Protein AF-A0A929A796-F1 (afdb_monomer_lite)

Foldseek 3Di:
DDDDPPDDPPPPVVVVVVVPPPDDDDDPDPPCDPVNVVVVVVVVVVVCVVPPPVVVLVVLLVVLVVLLVVLAVVQVVVVVVQQVCLQVVVQQLQLAAAAPDPVPPDPPLPDDPGDDPQFQAEAPAADDDADEDDDDPPPPCLNVCVPPPDRSRHDHQNHWHFYAYPPPPPPPQRGQKTKRKYKHLAAFAPVQVVPPPDSRRTHHQKIKMKMFIAGSLLNVGVPQADPSADAFDSDSPDSCGCRNHHTSDMDMDMHGRPPDPLRVLVVQCVVCVVVVHDDDPVSCVVCVVRCVSND

Secondary structure (DSSP, 8-state):
-----SSSSSHHHHHHHHHTS----PPS-----HHHHHHHHHHHHHHHHHHHHHHHHHHHHHHHHHHHHHHHHHHHHHHHHHHHHHHTT---TTTSPPB---TT----SSS--SPPGGGPPPPSSEEEEEEE-SSS-----TT-TTSTTS---PPPTTSEEEEESS----TTT--SEEEEEEE---EE-HHHHHH-SSGGG--EEEEEEEEEEEEGGGGGGGGG--SS--PPP--TTSTTTTTTTS-SEEEEEEEE-TTSTHHHHHHHHHHHHHTTPPPPHHHHHHTHHHHTT--

Sequence (295 aa):
MENPKMKGWQRQSWLRYLLQKSGKKAPADAGITLLECLIAIAVIGITAGLILPPLFLATGTRVQNRRAEQAFQLAQEEINRLQTMTANGVHEARRLPDTVTAEGAYFDMGGGGGTVIADVAPPTGEWGANVQSSGACDNYDAFNPSQAGAPVDIPPANRALRIDVDGNCADNDSNDFYMQVFRDFGTYSDFEVGQAPNANQRRPSVYRAVVRVYSAVAARDWGRLVTPVVPASLQLTRGEGNQGEYPLAIMNTLIVDSGTSTSSCTTLYHTAQEKGETLPNADRDRCRGDVAQIP

Radius of gyration: 30.26 Å; chains: 1; bounding box: 66×70×97 Å

Structure (mmCIF, N/CA/C/O backbone):
data_AF-A0A929A796-F1
#
_entry.id   AF-A0A929A796-F1
#
loop_
_atom_site.group_PDB
_atom_site.id
_atom_site.type_symbol
_atom_site.label_atom_id
_atom_site.label_alt_id
_atom_site.label_comp_id
_atom_site.label_asym_id
_atom_site.label_entity_id
_atom_site.label_seq_id
_atom_site.pdbx_PDB_ins_code
_atom_site.Cartn_x
_atom_site.Cartn_y
_atom_site.Cartn_z
_atom_site.occupancy
_atom_site.B_iso_or_equiv
_atom_site.auth_seq_id
_atom_site.auth_comp_id
_atom_site.auth_asym_id
_atom_site.auth_atom_id
_atom_site.pdbx_PDB_model_num
ATOM 1 N N . MET A 1 1 ? -3.859 50.690 12.797 1.00 48.09 1 MET A N 1
ATOM 2 C CA . MET A 1 1 ? -4.637 51.162 13.959 1.00 48.09 1 MET A CA 1
ATOM 3 C C . MET A 1 1 ? -5.970 50.438 13.954 1.00 48.09 1 MET A C 1
ATOM 5 O O . MET A 1 1 ? -6.795 50.782 13.132 1.00 48.09 1 MET A O 1
ATOM 9 N N . GLU A 1 2 ? -6.143 49.422 14.800 1.00 42.78 2 GLU A N 1
ATOM 10 C CA . GLU A 1 2 ? -7.412 49.068 15.466 1.00 42.78 2 GLU A CA 1
ATOM 11 C C . GLU A 1 2 ? -7.133 47.909 16.436 1.00 42.78 2 GLU A C 1
ATOM 13 O O . GLU A 1 2 ? -6.382 46.988 16.122 1.00 42.78 2 GLU A O 1
ATOM 18 N N . ASN A 1 3 ? -7.633 48.024 17.666 1.00 51.41 3 ASN A N 1
ATOM 19 C CA . ASN A 1 3 ? -7.176 47.267 18.834 1.00 51.41 3 ASN A CA 1
ATOM 20 C C . ASN A 1 3 ? -8.310 46.346 19.349 1.00 51.41 3 ASN A C 1
ATOM 22 O O . ASN A 1 3 ? -9.329 46.864 19.809 1.00 51.41 3 ASN A O 1
ATOM 26 N N . PRO A 1 4 ? -8.180 45.002 19.313 1.00 56.91 4 PRO A N 1
ATOM 27 C CA . PRO A 1 4 ? -9.310 44.080 19.501 1.00 56.91 4 PRO A CA 1
ATOM 28 C C . PRO A 1 4 ? -9.564 43.628 20.958 1.00 56.91 4 PRO A C 1
ATOM 30 O O . PRO A 1 4 ? -10.019 42.510 21.193 1.00 56.91 4 PRO A O 1
ATOM 33 N N . LYS A 1 5 ? -9.298 44.463 21.974 1.00 52.66 5 LYS A N 1
ATOM 34 C CA . LYS A 1 5 ? -9.311 44.028 23.394 1.00 52.66 5 LYS A CA 1
ATOM 35 C C . LYS A 1 5 ? -10.580 44.300 24.224 1.00 52.66 5 LYS A C 1
ATOM 37 O O . LYS A 1 5 ? -10.556 44.052 25.425 1.00 52.66 5 LYS A O 1
ATOM 42 N N . MET A 1 6 ? -11.710 44.735 23.657 1.00 53.97 6 MET A N 1
ATOM 43 C CA . MET A 1 6 ? -12.869 45.169 24.474 1.00 53.97 6 MET A CA 1
ATOM 44 C C . MET A 1 6 ? -14.231 44.522 24.151 1.00 53.97 6 MET A C 1
ATOM 46 O O . MET A 1 6 ? -15.228 45.222 24.015 1.00 53.97 6 MET A O 1
ATOM 50 N N . LYS A 1 7 ? -14.335 43.184 24.081 1.00 57.09 7 LYS A N 1
ATOM 51 C CA . LYS A 1 7 ? -15.662 42.506 24.046 1.00 57.09 7 LYS A CA 1
ATOM 52 C C . LYS A 1 7 ? -15.859 41.320 25.007 1.00 57.09 7 LYS A C 1
ATOM 54 O O . LYS A 1 7 ? -16.945 40.750 25.045 1.00 57.09 7 LYS A O 1
ATOM 59 N N . GLY A 1 8 ? -14.868 40.971 25.833 1.00 56.38 8 GLY A N 1
ATOM 60 C CA . GLY A 1 8 ? -14.938 39.790 26.714 1.00 56.38 8 GLY A CA 1
ATOM 61 C C . GLY A 1 8 ? -15.576 39.999 28.096 1.00 56.38 8 GLY A C 1
ATOM 62 O O . GLY A 1 8 ? -15.988 39.029 28.726 1.00 56.38 8 GLY A O 1
ATOM 63 N N . TRP A 1 9 ? -15.684 41.239 28.585 1.00 55.31 9 TRP A N 1
ATOM 64 C CA . TRP A 1 9 ? -15.952 41.489 30.012 1.00 55.31 9 TRP A CA 1
ATOM 65 C C . TRP A 1 9 ? -17.432 41.553 30.424 1.00 55.31 9 TRP A C 1
ATOM 67 O O . TRP A 1 9 ? -17.733 41.409 31.604 1.00 55.31 9 TRP A O 1
ATOM 77 N N . GLN A 1 10 ? -18.381 41.698 29.491 1.00 58.69 10 GLN A N 1
ATOM 78 C CA . GLN A 1 10 ? -19.808 41.820 29.847 1.00 58.69 10 GLN A CA 1
ATOM 79 C C . GLN A 1 10 ? -20.612 40.511 29.828 1.00 58.69 10 GLN A C 1
ATOM 81 O O . GLN A 1 10 ? -21.736 40.486 30.322 1.00 58.69 10 GLN A O 1
ATOM 86 N N . ARG A 1 11 ? -20.064 39.398 29.320 1.00 57.00 11 ARG A N 1
ATOM 87 C CA . ARG A 1 11 ? -20.796 38.113 29.289 1.00 57.00 11 ARG A CA 1
ATOM 88 C C . ARG A 1 11 ? -20.666 37.280 30.569 1.00 57.00 11 ARG A C 1
ATOM 90 O O . ARG A 1 11 ? -21.524 36.443 30.824 1.00 57.00 11 ARG A O 1
ATOM 97 N N . GLN A 1 12 ? -19.643 37.510 31.394 1.00 62.12 12 GLN A N 1
ATOM 98 C CA . GLN A 1 12 ? -19.409 36.687 32.591 1.00 62.12 12 GLN A CA 1
ATOM 99 C C . GLN A 1 12 ? -20.189 37.148 33.833 1.00 62.12 12 GLN A C 1
ATOM 101 O O . GLN A 1 12 ? -20.461 36.339 34.719 1.00 62.12 12 GLN A O 1
ATOM 106 N N . SER A 1 13 ? -20.600 38.416 33.908 1.00 61.53 13 SER A N 1
ATOM 107 C CA . SER A 1 13 ? -21.330 38.949 35.067 1.00 61.53 13 SER A CA 1
ATOM 108 C C . SER A 1 13 ? -22.803 38.522 35.097 1.00 61.53 13 SER A C 1
ATOM 110 O O . SER A 1 13 ? -23.336 38.247 36.171 1.00 61.53 13 SER A O 1
ATOM 112 N N . TRP A 1 14 ? -23.447 38.372 33.935 1.00 64.31 14 TRP A N 1
ATOM 113 C CA . TRP A 1 14 ? -24.857 37.964 33.844 1.00 64.31 14 TRP A CA 1
ATOM 114 C C . TRP A 1 14 ? -25.100 36.500 34.256 1.00 64.31 14 TRP A C 1
ATOM 116 O O . TRP A 1 14 ? -26.110 36.191 34.886 1.00 64.31 14 TRP A O 1
ATOM 126 N N . LEU A 1 15 ? -24.143 35.603 33.988 1.00 63.56 15 LEU A N 1
ATOM 127 C CA . LEU A 1 15 ? -24.216 34.187 34.384 1.00 63.56 15 LEU A CA 1
ATOM 128 C C . LEU A 1 15 ? -24.168 33.991 35.908 1.00 63.56 15 LEU A C 1
ATOM 130 O O . LEU A 1 15 ? -24.830 33.100 36.435 1.00 63.56 15 LEU A O 1
ATOM 134 N N . ARG A 1 16 ? -23.446 34.853 36.634 1.00 67.25 16 ARG A N 1
ATOM 135 C CA . ARG A 1 16 ? -23.392 34.794 38.105 1.00 67.25 16 ARG A CA 1
ATOM 136 C C . ARG A 1 16 ? -24.689 35.269 38.760 1.00 67.25 16 ARG A C 1
ATOM 138 O O . ARG A 1 16 ? -25.053 34.754 39.810 1.00 67.25 16 ARG A O 1
ATOM 145 N N . TYR A 1 17 ? -25.411 36.192 38.124 1.00 63.69 17 TYR A N 1
ATOM 146 C CA . TYR A 1 17 ? -26.662 36.720 38.670 1.00 63.69 17 TYR A CA 1
ATOM 147 C C . TYR A 1 17 ? -27.821 35.714 38.576 1.00 63.69 17 TYR A C 1
ATOM 149 O O . TYR A 1 17 ? -28.659 35.644 39.474 1.00 63.69 17 TYR A O 1
ATOM 157 N N . LEU A 1 18 ? -27.847 34.874 37.535 1.00 63.00 18 LEU A N 1
ATOM 158 C CA . LEU A 1 18 ? -28.878 33.839 37.388 1.00 63.00 18 LEU A CA 1
ATOM 159 C C . LEU A 1 18 ? -28.673 32.640 38.329 1.00 63.00 18 LEU A C 1
ATOM 161 O O . LEU A 1 18 ? -29.654 32.035 38.753 1.00 63.00 18 LEU A O 1
ATOM 165 N N . LEU A 1 19 ? -27.434 32.344 38.733 1.00 60.56 19 LEU A N 1
ATOM 166 C CA . LEU A 1 19 ? -27.137 31.255 39.674 1.00 60.56 19 LEU A CA 1
ATOM 167 C C . LEU A 1 19 ? -27.493 31.580 41.133 1.00 60.56 19 LEU A C 1
ATOM 169 O O . LEU A 1 19 ? -27.584 30.677 41.958 1.00 60.56 19 LEU A O 1
ATOM 173 N N . GLN A 1 20 ? -27.727 32.849 41.474 1.00 66.38 20 GLN A N 1
ATOM 174 C CA . GLN A 1 20 ? -27.909 33.256 42.870 1.00 66.38 20 GLN A CA 1
ATOM 175 C C . GLN A 1 20 ? -29.377 33.269 43.337 1.00 66.38 20 GLN A C 1
ATOM 177 O O . GLN A 1 20 ? -29.641 33.448 44.524 1.00 66.38 20 GLN A O 1
ATOM 182 N N . LYS A 1 21 ? -30.352 33.061 42.437 1.00 56.28 21 LYS A N 1
ATOM 183 C CA . LYS A 1 21 ? -31.781 33.283 42.738 1.00 56.28 21 LYS A CA 1
ATOM 184 C C . LYS A 1 21 ? -32.605 32.029 43.075 1.00 56.28 21 LYS A C 1
ATOM 186 O O . LYS A 1 21 ? -33.811 32.150 43.271 1.00 56.28 21 LYS A O 1
ATOM 191 N N . SER A 1 22 ? -32.003 30.845 43.208 1.00 57.72 22 SER A N 1
ATOM 192 C CA . SER A 1 22 ? -32.743 29.601 43.513 1.00 57.72 22 SER A CA 1
ATOM 193 C C . SER A 1 22 ? -32.596 29.083 44.954 1.00 57.72 22 SER A C 1
ATOM 195 O O . SER A 1 22 ? -32.886 27.921 45.220 1.00 57.72 22 SER A O 1
ATOM 197 N N . GLY A 1 23 ? -32.180 29.918 45.911 1.00 60.44 23 GLY A N 1
ATOM 198 C CA . GLY A 1 23 ? -32.031 29.526 47.319 1.00 60.44 23 GLY A CA 1
ATOM 199 C C . GLY A 1 23 ? -33.314 29.647 48.149 1.00 60.44 23 GLY A C 1
ATOM 200 O O . GLY A 1 23 ? -33.355 30.448 49.081 1.00 60.44 23 GLY A O 1
ATOM 201 N N . LYS A 1 24 ? -34.366 28.871 47.851 1.00 62.47 24 LYS A N 1
ATOM 202 C CA . LYS A 1 24 ? -35.455 28.650 48.824 1.00 62.47 24 LYS A CA 1
ATOM 203 C C . LYS A 1 24 ? -35.000 27.567 49.807 1.00 62.47 24 LYS A C 1
ATOM 205 O O . LYS A 1 24 ? -34.774 26.433 49.402 1.00 62.47 24 LYS A O 1
ATOM 210 N N . LYS A 1 25 ? -34.844 27.925 51.087 1.00 55.34 25 LYS A N 1
ATOM 211 C CA . LYS A 1 25 ? -34.542 26.981 52.175 1.00 55.34 25 LYS A CA 1
ATOM 212 C C . LYS A 1 25 ? -35.728 26.025 52.347 1.00 55.34 25 LYS A C 1
ATOM 214 O O . LYS A 1 25 ? -36.775 26.443 52.835 1.00 55.34 25 LYS A O 1
ATOM 219 N N . ALA A 1 26 ? -35.577 24.784 51.894 1.00 60.78 26 ALA A N 1
ATOM 220 C CA . ALA A 1 26 ? -36.522 23.712 52.185 1.00 60.78 26 ALA A CA 1
ATOM 221 C C . ALA A 1 26 ? -36.426 23.319 53.675 1.00 60.78 26 ALA A C 1
ATOM 223 O O . ALA A 1 26 ? -35.342 23.445 54.255 1.00 60.78 26 ALA A O 1
ATOM 224 N N . PRO A 1 27 ? -37.535 22.893 54.305 1.00 58.03 27 PRO A N 1
ATOM 225 C CA . PRO A 1 27 ? -37.530 22.428 55.687 1.00 58.03 27 PRO A CA 1
ATOM 226 C C . PRO A 1 27 ? -36.603 21.217 55.852 1.00 58.03 27 PRO A C 1
ATOM 228 O O . PRO A 1 27 ? -36.560 20.330 55.000 1.00 58.03 27 PRO A O 1
ATOM 231 N N . ALA A 1 28 ? -35.846 21.233 56.949 1.00 64.19 28 ALA A N 1
ATOM 232 C CA . ALA A 1 28 ? -35.039 20.116 57.411 1.00 64.19 28 ALA A CA 1
ATOM 233 C C . ALA A 1 28 ? -35.946 18.921 57.757 1.00 64.19 28 ALA A C 1
ATOM 235 O O . ALA A 1 28 ? -37.078 19.118 58.191 1.00 64.19 28 ALA A O 1
ATOM 236 N N . ASP A 1 29 ? -35.419 17.712 57.573 1.00 58.34 29 ASP A N 1
ATOM 237 C CA . ASP A 1 29 ? -35.983 16.430 58.027 1.00 58.34 29 ASP A CA 1
ATOM 238 C C . ASP A 1 29 ? -36.942 15.689 57.076 1.00 58.34 29 ASP A C 1
ATOM 240 O O . ASP A 1 29 ? -37.895 15.040 57.500 1.00 58.34 29 ASP A O 1
ATOM 244 N N . ALA A 1 30 ? -36.620 15.662 55.781 1.00 60.41 30 ALA A N 1
ATOM 245 C CA . ALA A 1 30 ? -36.957 14.511 54.939 1.00 60.41 30 ALA A CA 1
ATOM 246 C C . ALA A 1 30 ? -35.701 13.639 54.801 1.00 60.41 30 ALA A C 1
ATOM 248 O O . ALA A 1 30 ? -34.817 13.928 53.996 1.00 60.41 30 ALA A O 1
ATOM 249 N N . GLY A 1 31 ? -35.580 12.607 55.641 1.00 62.75 31 GLY A N 1
ATOM 250 C CA . GLY A 1 31 ? -34.516 11.615 55.506 1.00 62.75 31 GLY A CA 1
ATOM 251 C C . GLY A 1 31 ? -34.576 10.993 54.114 1.00 62.75 31 GLY A C 1
ATOM 252 O O . GLY A 1 31 ? -35.613 10.452 53.737 1.00 62.75 31 GLY A O 1
ATOM 253 N N . ILE A 1 32 ? -33.481 11.104 53.355 1.00 68.50 32 ILE A N 1
ATOM 254 C CA . ILE A 1 32 ? -33.308 10.462 52.046 1.00 68.50 32 ILE A CA 1
ATOM 255 C C . ILE A 1 32 ? -33.651 8.987 52.234 1.00 68.50 32 ILE A C 1
ATOM 257 O O . ILE A 1 32 ? -32.950 8.253 52.935 1.00 68.50 32 ILE A O 1
ATOM 261 N N . THR A 1 33 ? -34.789 8.568 51.693 1.00 83.88 33 THR A N 1
ATOM 262 C CA . THR A 1 33 ? -35.271 7.206 51.909 1.00 83.88 33 THR A CA 1
ATOM 263 C C . THR A 1 33 ? -34.327 6.241 51.187 1.00 83.88 33 THR A C 1
ATOM 265 O O . THR A 1 33 ? -33.867 6.530 50.085 1.00 83.88 33 THR A O 1
ATOM 268 N N . LEU A 1 34 ? -34.019 5.082 51.782 1.00 89.69 34 LEU A N 1
ATOM 269 C CA . LEU A 1 34 ? -33.185 4.037 51.153 1.00 89.69 34 LEU A CA 1
ATOM 270 C C . LEU A 1 34 ? -33.629 3.708 49.713 1.00 89.69 34 LEU A C 1
ATOM 272 O O . LEU A 1 34 ? -32.801 3.392 48.860 1.00 89.69 34 LEU A O 1
ATOM 276 N N . LEU A 1 35 ? -34.932 3.835 49.442 1.00 89.19 35 LEU A N 1
ATOM 277 C CA . LEU A 1 35 ? -35.536 3.668 48.124 1.00 89.19 35 LEU A CA 1
ATOM 278 C C . LEU A 1 35 ? -35.034 4.703 47.100 1.00 89.19 35 LEU A C 1
ATOM 280 O O . LEU A 1 35 ? -34.753 4.342 45.963 1.00 89.19 35 LEU A O 1
ATOM 284 N N . GLU A 1 36 ? -34.890 5.970 47.489 1.00 87.88 36 GLU A N 1
ATOM 285 C CA . GLU A 1 36 ? -34.407 7.045 46.612 1.00 87.88 36 GLU A CA 1
ATOM 286 C C . GLU A 1 36 ? -32.953 6.809 46.187 1.00 87.88 36 GLU A C 1
ATOM 288 O O . GLU A 1 36 ? -32.621 6.944 45.010 1.00 87.88 36 GLU A O 1
ATOM 293 N N . CYS A 1 37 ? -32.103 6.357 47.115 1.00 90.25 37 CYS A N 1
ATOM 294 C CA . CYS A 1 37 ? -30.726 5.969 46.805 1.00 90.25 37 CYS A CA 1
ATOM 295 C C . CYS A 1 37 ? -30.676 4.769 45.839 1.00 90.25 37 CYS A C 1
ATOM 297 O O . CYS A 1 37 ? -29.909 4.775 44.875 1.00 90.25 37 CYS A O 1
ATOM 299 N N . LEU A 1 38 ? -31.542 3.767 46.039 1.00 93.50 38 LEU A N 1
ATOM 300 C CA . LEU A 1 38 ? -31.638 2.605 45.150 1.00 93.50 38 LEU A CA 1
ATOM 301 C C . LEU A 1 38 ? -32.086 2.999 43.735 1.00 93.50 38 LEU A C 1
ATOM 303 O O . LEU A 1 38 ? -31.491 2.553 42.753 1.00 93.50 38 LEU A O 1
ATOM 307 N N . ILE A 1 39 ? -33.087 3.874 43.624 1.00 95.44 39 ILE A N 1
ATOM 308 C CA . ILE A 1 39 ? -33.547 4.403 42.335 1.00 95.44 39 ILE A CA 1
ATOM 309 C C . ILE A 1 39 ? -32.440 5.232 41.674 1.00 95.44 39 ILE A C 1
ATOM 311 O O . ILE A 1 39 ? -32.214 5.080 40.476 1.00 95.44 39 ILE A O 1
ATOM 315 N N . ALA A 1 40 ? -31.706 6.054 42.427 1.00 94.38 40 ALA A N 1
ATOM 316 C CA . ALA A 1 40 ? -30.610 6.852 41.885 1.00 94.38 40 ALA A CA 1
ATOM 317 C C . ALA A 1 40 ? -29.511 5.974 41.264 1.00 94.38 40 ALA A C 1
ATOM 319 O O . ALA A 1 40 ? -29.099 6.223 40.131 1.00 94.38 40 ALA A O 1
ATOM 320 N N . ILE A 1 41 ? -29.083 4.911 41.954 1.00 95.25 41 ILE A N 1
ATOM 321 C CA . ILE A 1 41 ? -28.082 3.972 41.422 1.00 95.25 41 ILE A CA 1
ATOM 322 C C . ILE A 1 41 ? -28.625 3.247 40.182 1.00 95.25 41 ILE A C 1
ATOM 324 O O . ILE A 1 41 ? -27.904 3.121 39.192 1.00 95.25 41 ILE A O 1
ATOM 328 N N . ALA A 1 42 ? -29.895 2.824 40.193 1.00 97.25 42 ALA A N 1
ATOM 329 C CA . ALA A 1 42 ? -30.523 2.181 39.038 1.00 97.25 42 ALA A CA 1
ATOM 330 C C . ALA A 1 42 ? -30.579 3.117 37.817 1.00 97.25 42 ALA A C 1
ATOM 332 O O . ALA A 1 42 ? -30.207 2.716 36.714 1.00 97.25 42 ALA A O 1
ATOM 333 N N . VAL A 1 43 ? -30.972 4.380 38.010 1.00 97.44 43 VAL A N 1
ATOM 334 C CA . VAL A 1 43 ? -31.011 5.390 36.943 1.00 97.44 43 VAL A CA 1
ATOM 335 C C . VAL A 1 43 ? -29.608 5.668 36.413 1.00 97.44 43 VAL A C 1
ATOM 337 O O . VAL A 1 43 ? -29.420 5.670 35.199 1.00 97.44 43 VAL A O 1
ATOM 340 N N . ILE A 1 44 ? -28.605 5.844 37.278 1.00 95.94 44 ILE A N 1
ATOM 341 C CA . ILE A 1 44 ? -27.215 6.062 36.845 1.00 95.94 44 ILE A CA 1
ATOM 342 C C . ILE A 1 44 ? -26.702 4.853 36.058 1.00 95.94 44 ILE A C 1
ATOM 344 O O . ILE A 1 44 ? -26.110 5.038 34.997 1.00 95.94 44 ILE A O 1
ATOM 348 N N . GLY A 1 45 ? -26.973 3.631 36.523 1.00 97.88 45 GLY A N 1
ATOM 349 C CA . GLY A 1 45 ? -26.580 2.399 35.838 1.00 97.88 45 GLY A CA 1
ATOM 350 C C . GLY A 1 45 ? -27.191 2.283 34.442 1.00 97.88 45 GLY A C 1
ATOM 351 O O . GLY A 1 45 ? -26.472 2.030 33.477 1.00 97.88 45 GLY A O 1
ATOM 352 N N . ILE A 1 46 ? -28.494 2.547 34.309 1.00 97.19 46 ILE A N 1
ATOM 353 C CA . ILE A 1 46 ? -29.186 2.547 33.011 1.00 97.19 46 ILE A CA 1
ATOM 354 C C . ILE A 1 46 ? -28.633 3.655 32.108 1.00 97.19 46 ILE A C 1
ATOM 356 O O . ILE A 1 46 ? -28.329 3.413 30.943 1.00 97.19 46 ILE A O 1
ATOM 360 N N . THR A 1 47 ? -28.449 4.864 32.642 1.00 97.06 47 THR A N 1
ATOM 361 C CA . THR A 1 47 ? -27.968 6.013 31.861 1.00 97.06 47 THR A CA 1
ATOM 362 C C . THR A 1 47 ? -26.539 5.781 31.364 1.00 97.06 47 THR A C 1
ATOM 364 O O . THR A 1 47 ? -26.251 5.999 30.188 1.00 97.06 47 THR A O 1
ATOM 367 N N . ALA A 1 48 ? -25.651 5.268 32.220 1.00 95.88 48 ALA A N 1
ATOM 368 C CA . ALA A 1 48 ? -24.291 4.894 31.839 1.00 95.88 48 ALA A CA 1
ATOM 369 C C . ALA A 1 48 ? -24.289 3.753 30.808 1.00 95.88 48 ALA A C 1
ATOM 371 O O . ALA A 1 48 ? -23.576 3.835 29.806 1.00 95.88 48 ALA A O 1
ATOM 372 N N . GLY A 1 49 ? -25.135 2.736 31.005 1.00 95.88 49 GLY A N 1
ATOM 373 C CA . GLY A 1 49 ? -25.294 1.617 30.076 1.00 95.88 49 GLY A CA 1
ATOM 374 C C . GLY A 1 49 ? -25.774 2.036 28.683 1.00 95.88 49 GLY A C 1
ATOM 375 O O . GLY A 1 49 ? -25.384 1.414 27.699 1.00 95.88 49 GLY A O 1
ATOM 376 N N . LEU A 1 50 ? -26.560 3.113 28.580 1.00 97.19 50 LEU A N 1
ATOM 377 C CA . LEU A 1 50 ? -27.051 3.639 27.301 1.00 97.19 50 LEU A CA 1
ATOM 378 C C . LEU A 1 50 ? -26.071 4.605 26.613 1.00 97.19 50 LEU A C 1
ATOM 380 O O . LEU A 1 50 ? -26.046 4.667 25.385 1.00 97.19 50 LEU A O 1
ATOM 384 N N . ILE A 1 51 ? -25.254 5.349 27.367 1.00 95.25 51 ILE A N 1
ATOM 385 C CA . ILE A 1 51 ? -24.333 6.357 26.804 1.00 95.25 51 ILE A CA 1
ATOM 386 C C . ILE A 1 51 ? -22.996 5.748 26.359 1.00 95.25 51 ILE A C 1
ATOM 388 O O . ILE A 1 51 ? -22.411 6.204 25.374 1.00 95.25 51 ILE A O 1
ATOM 392 N N . LEU A 1 52 ? -22.491 4.733 27.066 1.00 93.88 52 LEU A N 1
ATOM 393 C CA . LEU A 1 52 ? -21.161 4.183 26.790 1.00 93.88 52 LEU A CA 1
ATOM 394 C C . LEU A 1 52 ? -21.036 3.510 25.409 1.00 93.88 52 LEU A C 1
ATOM 396 O O . LEU A 1 52 ? -20.062 3.817 24.716 1.00 93.88 52 LEU A O 1
ATOM 400 N N . PRO A 1 53 ?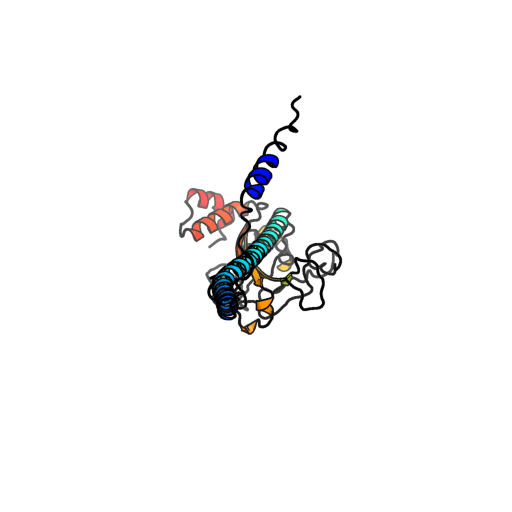 -21.969 2.647 24.950 1.00 91.25 53 PRO A N 1
ATOM 401 C CA . PRO A 1 53 ? -21.769 1.916 23.698 1.00 91.25 53 PRO A CA 1
ATOM 402 C C . PRO A 1 53 ? -21.589 2.824 22.465 1.00 91.25 53 PRO A C 1
ATOM 404 O O . PRO A 1 53 ? -20.628 2.611 21.723 1.00 91.25 53 PRO A O 1
ATOM 407 N N . PRO A 1 54 ? -22.401 3.884 22.251 1.00 90.94 54 PRO A N 1
ATOM 408 C CA . PRO A 1 54 ? -22.179 4.810 21.139 1.00 90.94 54 PRO A CA 1
ATOM 409 C C . PRO A 1 54 ? -20.828 5.539 21.196 1.00 90.94 54 PRO A C 1
ATOM 411 O O . PRO A 1 54 ? -20.217 5.768 20.153 1.00 90.94 54 PRO A O 1
ATOM 414 N N . LEU A 1 55 ? -20.336 5.884 22.395 1.00 90.31 55 LEU A N 1
ATOM 415 C CA . LEU A 1 55 ? -19.040 6.555 22.553 1.00 90.31 55 LEU A CA 1
ATOM 416 C C . LEU A 1 55 ? -17.875 5.643 22.158 1.00 90.31 55 LEU A C 1
ATOM 418 O O . LEU A 1 55 ? -16.987 6.084 21.431 1.00 90.31 55 LEU A O 1
ATOM 422 N N . PHE A 1 56 ? -17.895 4.377 22.586 1.00 89.12 56 PHE A N 1
ATOM 423 C CA . PHE A 1 56 ? -16.871 3.398 22.206 1.00 89.12 56 PHE A CA 1
ATOM 424 C C . PHE A 1 56 ? -16.867 3.115 20.700 1.00 89.12 56 PHE A C 1
ATOM 426 O O . PHE A 1 56 ? -15.805 3.042 20.083 1.00 89.12 56 PHE A O 1
ATOM 433 N N . LEU A 1 57 ? -18.046 3.018 20.081 1.00 88.06 57 LEU A N 1
ATOM 434 C CA . LEU A 1 57 ? -18.148 2.856 18.629 1.00 88.06 57 LEU A CA 1
ATOM 435 C C . LEU A 1 57 ? -17.600 4.084 17.878 1.00 88.06 57 LEU A C 1
ATOM 437 O O . LEU A 1 57 ? -16.894 3.943 16.877 1.00 88.06 57 LEU A O 1
ATOM 441 N N . ALA A 1 58 ? -17.867 5.295 18.371 1.00 88.06 58 ALA A N 1
ATOM 442 C CA . ALA A 1 58 ? -17.375 6.526 17.755 1.00 88.06 58 ALA A CA 1
ATOM 443 C C . ALA A 1 58 ? -15.848 6.692 17.869 1.00 88.06 58 ALA A C 1
ATOM 445 O O . ALA A 1 58 ? -15.205 7.179 16.938 1.00 88.06 58 ALA A O 1
ATOM 446 N N . THR A 1 59 ? -15.238 6.293 18.989 1.00 89.50 59 THR A N 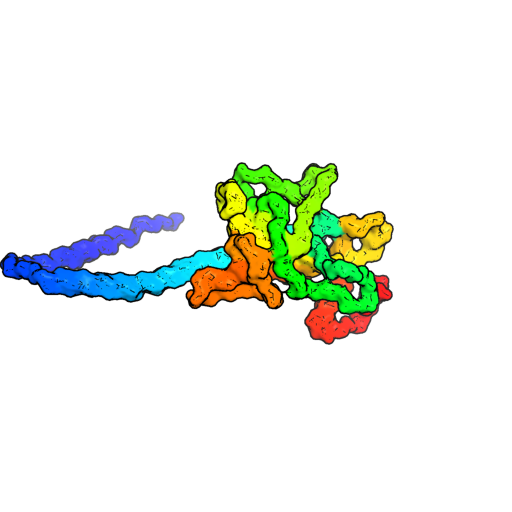1
ATOM 447 C CA . THR A 1 59 ? -13.776 6.359 19.136 1.00 89.50 59 THR A CA 1
ATOM 448 C C . THR A 1 59 ? -13.073 5.296 18.295 1.00 89.50 59 THR A C 1
ATOM 450 O O . THR A 1 59 ? -12.066 5.612 17.659 1.00 89.50 59 THR A O 1
ATOM 453 N N . GLY A 1 60 ? -13.629 4.081 18.216 1.00 86.50 60 GLY A N 1
ATOM 454 C CA . GLY A 1 60 ? -13.082 2.985 17.411 1.00 86.50 60 GLY A CA 1
ATOM 455 C C . GLY A 1 60 ? -12.967 3.340 15.927 1.00 86.50 60 GLY A C 1
ATOM 456 O O . GLY A 1 60 ? -11.891 3.230 15.337 1.00 86.50 60 GLY A O 1
ATOM 457 N N . THR A 1 61 ? -14.045 3.867 15.340 1.00 87.19 61 THR A N 1
ATOM 458 C CA . THR A 1 61 ? -14.066 4.271 13.920 1.00 87.19 61 THR A CA 1
ATOM 459 C C . THR A 1 61 ? -13.061 5.368 13.603 1.00 87.19 61 THR A C 1
ATOM 461 O O . THR A 1 61 ? -12.408 5.337 12.562 1.00 87.19 61 THR A O 1
ATOM 464 N N . ARG A 1 62 ? -12.866 6.324 14.518 1.00 89.88 62 ARG A N 1
ATOM 465 C CA . ARG A 1 62 ? -11.896 7.405 14.327 1.00 89.88 62 ARG A CA 1
ATOM 466 C C . ARG A 1 62 ? -10.459 6.891 14.265 1.00 89.88 62 ARG A C 1
ATOM 468 O O . ARG A 1 62 ? -9.675 7.411 13.475 1.00 89.88 62 ARG A O 1
ATOM 475 N N . VAL A 1 63 ? -10.104 5.909 15.094 1.00 90.12 63 VAL A N 1
ATOM 476 C CA . VAL A 1 63 ? -8.756 5.318 15.092 1.00 90.12 63 VAL A CA 1
ATOM 477 C C . VAL A 1 63 ? -8.526 4.522 13.811 1.00 90.12 63 VAL A C 1
ATOM 479 O O . VAL A 1 63 ? -7.495 4.700 13.166 1.00 90.12 63 VAL A O 1
ATOM 482 N N . GLN A 1 64 ? -9.504 3.713 13.398 1.00 89.94 64 GLN A N 1
ATOM 483 C CA . GLN A 1 64 ? -9.418 2.948 12.152 1.00 89.94 64 GLN A CA 1
ATOM 484 C C . GLN A 1 64 ? -9.284 3.859 10.926 1.00 89.94 64 GLN A C 1
ATOM 486 O O . GLN A 1 64 ? -8.392 3.651 10.108 1.00 89.94 64 GLN A O 1
ATOM 491 N N . ASN A 1 65 ? -10.090 4.923 10.845 1.00 90.94 65 ASN A N 1
ATOM 492 C CA . ASN A 1 65 ? -10.004 5.894 9.752 1.00 90.94 65 ASN A CA 1
ATOM 493 C C . ASN A 1 65 ? -8.646 6.603 9.711 1.00 90.94 65 ASN A C 1
ATOM 495 O O . ASN A 1 65 ? -8.102 6.812 8.634 1.00 90.94 65 ASN A O 1
ATOM 499 N N . ARG A 1 66 ? -8.067 6.943 10.871 1.00 93.44 66 ARG A N 1
ATOM 500 C CA . ARG A 1 66 ? -6.722 7.539 10.929 1.00 93.44 66 ARG A CA 1
ATOM 501 C C . ARG A 1 66 ? -5.645 6.597 10.401 1.00 93.44 66 ARG A C 1
ATOM 503 O O . ARG A 1 66 ? -4.778 7.049 9.668 1.00 93.44 66 ARG A O 1
ATOM 510 N N . ARG A 1 67 ? -5.711 5.309 10.748 1.00 92.81 67 ARG A N 1
ATOM 511 C CA . ARG A 1 67 ? -4.748 4.308 10.262 1.00 92.81 67 ARG A CA 1
ATOM 512 C C . ARG A 1 67 ? -4.865 4.081 8.760 1.00 92.81 67 ARG A C 1
ATOM 514 O O . ARG A 1 67 ? -3.850 3.971 8.087 1.00 92.81 67 ARG A O 1
ATOM 521 N N . ALA A 1 68 ? -6.085 4.040 8.230 1.00 93.69 68 ALA A N 1
ATOM 522 C CA . ALA A 1 68 ? -6.299 3.924 6.791 1.00 93.69 68 ALA A CA 1
ATOM 523 C C . ALA A 1 68 ? -5.779 5.155 6.029 1.00 93.69 68 ALA A C 1
ATOM 525 O O . ALA A 1 68 ? -5.125 5.008 5.002 1.00 93.69 68 ALA A O 1
ATOM 526 N N . GLU A 1 69 ? -6.001 6.354 6.571 1.00 95.62 69 GLU A N 1
ATOM 527 C CA . GLU A 1 69 ? -5.464 7.602 6.019 1.00 95.62 69 GLU A CA 1
ATOM 528 C C . GLU A 1 69 ? -3.926 7.612 6.024 1.00 95.62 69 GLU A C 1
ATOM 530 O O . GLU A 1 69 ? -3.306 7.925 5.013 1.00 95.62 69 GLU A O 1
ATOM 535 N N . GLN A 1 70 ? -3.296 7.200 7.129 1.00 95.38 70 GLN A N 1
ATOM 536 C CA . GLN A 1 70 ? -1.836 7.057 7.210 1.00 95.38 70 GLN A CA 1
ATOM 537 C C . GLN A 1 70 ? -1.304 6.039 6.196 1.00 95.38 70 GLN A C 1
ATOM 539 O O . GLN A 1 70 ? -0.342 6.323 5.489 1.00 95.38 70 GLN A O 1
ATOM 544 N N . ALA A 1 71 ? -1.957 4.881 6.066 1.00 95.69 71 ALA A N 1
ATOM 545 C CA . ALA A 1 71 ? -1.584 3.871 5.081 1.00 95.69 71 ALA A CA 1
ATOM 546 C C . ALA A 1 71 ? -1.666 4.406 3.639 1.00 95.69 71 ALA A C 1
ATOM 548 O O . ALA A 1 71 ? -0.812 4.093 2.811 1.00 95.69 71 ALA A O 1
ATOM 549 N N . PHE A 1 72 ? -2.665 5.240 3.339 1.00 96.44 72 PHE A N 1
ATOM 550 C CA . PHE A 1 72 ? -2.784 5.898 2.040 1.00 96.44 72 PHE A CA 1
ATOM 551 C C . PHE A 1 72 ? -1.657 6.914 1.810 1.00 96.44 72 PHE A C 1
ATOM 553 O O . PHE A 1 72 ? -1.080 6.954 0.727 1.00 96.44 72 PHE A O 1
ATOM 560 N N . GLN A 1 73 ? -1.297 7.695 2.830 1.00 96.19 73 GLN A N 1
ATOM 561 C CA . GLN A 1 73 ? -0.185 8.647 2.751 1.00 96.19 73 GLN A CA 1
ATOM 562 C C . GLN A 1 73 ? 1.152 7.943 2.492 1.00 96.19 73 GLN A C 1
ATOM 564 O O . GLN A 1 73 ? 1.886 8.368 1.602 1.00 96.19 73 GLN A O 1
ATOM 569 N N . LEU A 1 74 ? 1.416 6.824 3.175 1.00 94.75 74 LEU A N 1
ATOM 570 C CA . LEU A 1 74 ? 2.605 5.994 2.944 1.00 94.75 74 LEU A CA 1
ATOM 571 C C . LEU A 1 74 ? 2.663 5.455 1.511 1.00 94.75 74 LEU A C 1
ATOM 573 O O . LEU A 1 74 ? 3.696 5.532 0.850 1.00 94.75 74 LEU A O 1
ATOM 577 N N . ALA A 1 75 ? 1.539 4.944 1.002 1.00 95.81 75 ALA A N 1
ATOM 578 C CA . ALA A 1 75 ? 1.483 4.457 -0.370 1.00 95.81 75 ALA A CA 1
ATOM 579 C C . ALA A 1 75 ? 1.744 5.583 -1.387 1.00 95.81 75 ALA A C 1
ATOM 581 O O . ALA A 1 75 ? 2.479 5.377 -2.354 1.00 95.81 75 ALA A O 1
ATOM 582 N N . GLN A 1 76 ? 1.194 6.781 -1.156 1.00 96.31 76 GLN A N 1
ATOM 583 C CA . GLN A 1 76 ? 1.415 7.935 -2.031 1.00 96.31 76 GLN A CA 1
ATOM 584 C C . GLN A 1 76 ? 2.873 8.392 -2.008 1.00 96.31 76 GLN A C 1
ATOM 586 O O . GLN A 1 76 ? 3.417 8.749 -3.051 1.00 96.31 76 GLN A O 1
ATOM 591 N N . GLU A 1 77 ? 3.499 8.401 -0.833 1.00 94.50 77 GLU A N 1
ATOM 592 C CA . GLU A 1 77 ? 4.904 8.761 -0.674 1.00 94.50 77 GLU A CA 1
ATOM 593 C C . GLU A 1 77 ? 5.811 7.823 -1.474 1.00 94.50 77 GLU A C 1
ATOM 595 O O . GLU A 1 77 ? 6.672 8.295 -2.219 1.00 94.50 77 GLU A O 1
ATOM 600 N N . GLU A 1 78 ? 5.555 6.515 -1.419 1.00 93.50 78 GLU A N 1
ATOM 601 C CA . GLU A 1 78 ? 6.310 5.539 -2.203 1.00 93.50 78 GLU A CA 1
ATOM 602 C C . GLU A 1 78 ? 6.115 5.743 -3.712 1.00 93.50 78 GLU A C 1
ATOM 604 O O . GLU A 1 78 ? 7.083 5.744 -4.473 1.00 93.50 78 GLU A O 1
ATOM 609 N N . ILE A 1 79 ? 4.888 6.019 -4.165 1.00 95.38 79 ILE A N 1
ATOM 610 C CA . ILE A 1 79 ? 4.647 6.369 -5.571 1.00 95.38 79 ILE A CA 1
ATOM 611 C C . ILE A 1 79 ? 5.395 7.644 -5.973 1.00 95.38 79 ILE A C 1
ATOM 613 O O . ILE A 1 79 ? 6.039 7.671 -7.024 1.00 95.38 79 ILE A O 1
ATOM 617 N N . ASN A 1 80 ? 5.361 8.684 -5.142 1.00 95.31 80 ASN A N 1
ATOM 618 C CA . ASN A 1 80 ? 6.072 9.933 -5.406 1.00 95.31 80 ASN A CA 1
ATOM 619 C C . ASN A 1 80 ? 7.588 9.704 -5.473 1.00 95.31 80 ASN A C 1
ATOM 621 O O . ASN A 1 80 ? 8.267 10.298 -6.316 1.00 95.31 80 ASN A O 1
ATOM 625 N N . ARG A 1 81 ? 8.126 8.812 -4.631 1.00 93.44 81 ARG A N 1
ATOM 626 C CA . ARG A 1 81 ? 9.533 8.401 -4.658 1.00 93.44 81 ARG A CA 1
ATOM 627 C C . ARG A 1 81 ? 9.886 7.727 -5.982 1.00 93.44 81 ARG A C 1
ATOM 629 O O . ARG A 1 81 ? 10.873 8.117 -6.607 1.00 93.44 81 ARG A O 1
ATOM 636 N N . LEU A 1 82 ? 9.075 6.775 -6.447 1.00 93.69 82 LEU A N 1
ATOM 637 C CA . LEU A 1 82 ? 9.284 6.084 -7.727 1.00 93.69 82 LEU A CA 1
ATOM 638 C C . LEU A 1 82 ? 9.177 7.035 -8.926 1.00 93.69 82 LEU A C 1
ATOM 640 O O . LEU A 1 82 ? 10.003 6.983 -9.840 1.00 93.69 82 LEU A O 1
ATOM 644 N N . GLN A 1 83 ? 8.206 7.949 -8.907 1.00 94.44 83 GLN A N 1
ATOM 645 C CA . GLN A 1 83 ? 8.063 8.984 -9.932 1.00 94.44 83 GLN A CA 1
ATOM 646 C C . GLN A 1 83 ? 9.273 9.918 -9.956 1.00 94.44 83 GLN A C 1
ATOM 648 O O . GLN A 1 83 ? 9.821 10.181 -11.023 1.00 94.44 83 GLN A O 1
ATOM 653 N N . THR A 1 84 ? 9.743 10.359 -8.788 1.00 93.12 84 THR A N 1
ATOM 654 C CA . THR A 1 84 ? 10.933 11.214 -8.667 1.00 93.12 84 THR A CA 1
ATOM 655 C C . THR A 1 84 ? 12.189 10.487 -9.150 1.00 93.12 84 THR A C 1
ATOM 657 O O . THR A 1 84 ? 12.986 11.050 -9.897 1.00 93.12 84 THR A O 1
ATOM 660 N N . MET A 1 85 ? 12.357 9.213 -8.783 1.00 91.44 85 MET A N 1
ATOM 661 C CA . MET A 1 85 ? 13.458 8.370 -9.260 1.00 91.44 85 MET A CA 1
ATOM 662 C C . MET A 1 85 ? 13.431 8.218 -10.786 1.00 91.44 85 MET A C 1
ATOM 664 O O . MET A 1 85 ? 14.477 8.283 -11.439 1.00 91.44 85 MET A O 1
ATOM 668 N N . THR A 1 86 ? 12.235 8.062 -11.354 1.00 93.06 86 THR A N 1
ATOM 669 C CA . THR A 1 86 ? 12.045 7.935 -12.801 1.00 93.06 86 THR A CA 1
ATOM 670 C C . THR A 1 86 ? 12.369 9.239 -13.516 1.00 93.06 86 THR A C 1
ATOM 672 O O . THR A 1 86 ? 13.231 9.241 -14.391 1.00 93.06 86 THR A O 1
ATOM 675 N N . ALA A 1 87 ? 11.791 10.354 -13.065 1.00 91.00 87 ALA A N 1
ATOM 676 C CA . ALA A 1 87 ? 12.022 11.688 -13.619 1.00 91.00 87 ALA A CA 1
ATOM 677 C C . ALA A 1 87 ? 13.499 12.117 -13.563 1.00 91.00 87 ALA A C 1
ATOM 679 O O . ALA A 1 87 ? 13.984 12.799 -14.461 1.00 91.00 87 ALA A O 1
ATOM 680 N N . ASN A 1 88 ? 14.233 11.678 -12.537 1.00 90.38 88 ASN A N 1
ATOM 681 C CA . ASN A 1 88 ? 15.665 11.943 -12.395 1.00 90.38 88 ASN A CA 1
ATOM 682 C C . ASN A 1 88 ? 16.556 10.984 -13.213 1.00 90.38 88 ASN A C 1
ATOM 684 O O . ASN A 1 88 ? 17.780 11.074 -13.136 1.00 90.38 88 ASN A O 1
ATOM 688 N N . GLY A 1 89 ? 15.980 10.036 -13.962 1.00 89.31 89 GLY A N 1
ATOM 689 C CA . GLY A 1 89 ? 16.726 9.105 -14.816 1.00 89.31 89 GLY A CA 1
ATOM 690 C C . GLY A 1 89 ? 17.513 8.017 -14.073 1.00 89.31 89 GLY A C 1
ATOM 691 O O . GLY A 1 89 ? 18.289 7.300 -14.705 1.00 89.31 89 GLY A O 1
ATOM 692 N N . VAL A 1 90 ? 17.319 7.871 -12.756 1.00 89.88 90 VAL A N 1
ATOM 693 C CA . VAL A 1 90 ? 18.040 6.924 -11.873 1.00 89.88 90 VAL A CA 1
ATOM 694 C C . VAL A 1 90 ? 17.264 5.621 -11.621 1.00 89.88 90 VAL A C 1
ATOM 696 O O . VAL A 1 90 ? 17.524 4.910 -10.651 1.00 89.88 90 VAL A O 1
ATOM 699 N N . HIS A 1 91 ? 16.326 5.298 -12.508 1.00 91.06 91 HIS A N 1
ATOM 700 C CA . HIS A 1 91 ? 15.381 4.183 -12.427 1.00 91.06 91 HIS A CA 1
ATOM 701 C C . HIS A 1 91 ? 15.874 2.925 -13.163 1.00 91.06 91 HIS A C 1
ATOM 703 O O . HIS A 1 91 ? 15.153 2.297 -13.933 1.00 91.06 91 HIS A O 1
ATOM 709 N N . GLU A 1 92 ? 17.132 2.551 -12.952 1.00 90.75 92 GLU A N 1
ATOM 710 C CA . GLU A 1 92 ? 17.638 1.260 -13.429 1.00 90.75 92 GLU A CA 1
ATOM 711 C C . GLU A 1 92 ? 16.810 0.119 -12.817 1.00 90.75 92 GLU A C 1
ATOM 713 O O . GLU A 1 92 ? 16.393 0.212 -11.661 1.00 90.75 92 GLU A O 1
ATOM 718 N N . ALA A 1 93 ? 16.601 -0.979 -13.547 1.00 87.81 93 ALA A N 1
ATOM 719 C CA . ALA A 1 93 ? 15.765 -2.089 -13.084 1.00 87.81 93 ALA A CA 1
ATOM 720 C C . ALA A 1 93 ? 16.147 -2.610 -11.682 1.00 87.81 93 ALA A C 1
ATOM 722 O O . ALA A 1 93 ? 15.257 -2.936 -10.906 1.00 87.81 93 ALA A O 1
ATOM 723 N N . ARG A 1 94 ? 17.442 -2.604 -11.327 1.00 87.81 94 ARG A N 1
ATOM 724 C CA . ARG A 1 94 ? 17.970 -2.966 -9.991 1.00 87.81 94 ARG A CA 1
ATOM 725 C C . ARG A 1 94 ? 17.723 -1.950 -8.868 1.00 87.81 94 ARG A C 1
ATOM 727 O O . ARG A 1 94 ? 18.227 -2.140 -7.768 1.00 87.81 94 ARG A O 1
ATOM 734 N N . ARG A 1 95 ? 17.110 -0.806 -9.159 1.00 88.19 95 ARG A N 1
ATOM 735 C CA . ARG A 1 95 ? 16.751 0.236 -8.179 1.00 88.19 95 ARG A CA 1
ATOM 736 C C . ARG A 1 95 ? 15.243 0.398 -8.039 1.00 88.19 95 ARG A C 1
ATOM 738 O O . ARG A 1 95 ? 14.779 1.021 -7.086 1.00 88.19 95 ARG A O 1
ATOM 745 N N . LEU A 1 96 ? 14.500 -0.142 -8.997 1.00 91.31 96 LEU A N 1
ATOM 746 C CA . LEU A 1 96 ? 13.052 -0.193 -8.972 1.00 91.31 96 LEU A CA 1
ATOM 747 C C . LEU A 1 96 ? 12.569 -1.374 -8.123 1.00 91.31 96 LEU A C 1
ATOM 749 O O . LEU A 1 96 ? 13.326 -2.320 -7.925 1.00 91.31 96 LEU A O 1
ATOM 753 N N . PRO A 1 97 ? 11.311 -1.348 -7.653 1.00 92.50 97 PRO A N 1
ATOM 754 C CA . PRO A 1 97 ? 10.687 -2.502 -7.025 1.00 92.50 97 PRO A CA 1
ATOM 755 C C . PRO A 1 97 ? 10.800 -3.751 -7.897 1.00 92.50 97 PRO A C 1
ATOM 757 O O . PRO A 1 97 ? 10.909 -3.659 -9.129 1.00 92.50 97 PRO A O 1
ATOM 760 N N . ASP A 1 98 ? 10.752 -4.908 -7.243 1.00 91.12 98 ASP A N 1
ATOM 761 C CA . ASP A 1 98 ? 10.846 -6.191 -7.919 1.00 91.12 98 ASP A CA 1
ATOM 762 C C . ASP A 1 98 ? 9.704 -6.370 -8.930 1.00 91.12 98 ASP A C 1
ATOM 764 O O . ASP A 1 98 ? 8.586 -5.859 -8.770 1.00 91.12 98 ASP A O 1
ATOM 768 N N . THR A 1 99 ? 10.015 -7.074 -10.011 1.00 89.62 99 THR A N 1
ATOM 769 C CA . THR A 1 99 ? 9.064 -7.360 -11.078 1.00 89.62 99 THR A CA 1
ATOM 770 C C . THR A 1 99 ? 8.261 -8.598 -10.738 1.00 89.62 99 THR A C 1
ATOM 772 O O . THR A 1 99 ? 8.822 -9.635 -10.390 1.00 89.62 99 THR A O 1
ATOM 775 N N . VAL A 1 100 ? 6.947 -8.541 -10.930 1.00 87.69 100 VAL A N 1
ATOM 776 C CA . VAL A 1 100 ? 6.112 -9.741 -10.868 1.00 87.69 100 VAL A CA 1
ATOM 777 C C . VAL A 1 100 ? 6.271 -10.541 -12.153 1.00 87.69 100 VAL A C 1
ATOM 779 O O . VAL A 1 100 ? 5.522 -10.404 -13.116 1.00 87.69 100 VAL A O 1
ATOM 782 N N . THR A 1 101 ? 7.304 -11.373 -12.176 1.00 71.75 101 THR A N 1
ATOM 783 C CA . THR A 1 101 ? 7.390 -12.512 -13.088 1.00 71.75 101 THR A CA 1
ATOM 784 C C . THR A 1 101 ? 6.555 -13.630 -12.492 1.00 71.75 101 THR A C 1
ATOM 786 O O . THR A 1 101 ? 6.846 -14.075 -11.382 1.00 71.75 101 THR A O 1
ATOM 789 N N . ALA A 1 102 ? 5.586 -14.172 -13.232 1.00 55.66 102 ALA A N 1
ATOM 790 C CA . ALA A 1 102 ? 5.377 -15.608 -13.088 1.00 55.66 102 ALA A CA 1
ATOM 791 C C . ALA A 1 102 ? 6.739 -16.268 -13.333 1.00 55.66 102 ALA A C 1
ATOM 793 O O . ALA A 1 102 ? 7.387 -15.948 -14.333 1.00 55.66 102 ALA A O 1
ATOM 794 N N . GLU A 1 103 ? 7.209 -17.130 -12.430 1.00 41.31 103 GLU A N 1
ATOM 795 C CA . GLU A 1 103 ? 8.358 -17.988 -12.722 1.00 41.31 103 GLU A CA 1
ATOM 796 C C . GLU A 1 103 ? 8.129 -18.630 -14.103 1.00 41.31 103 GLU A C 1
ATOM 798 O O . GLU A 1 103 ? 7.180 -19.387 -14.294 1.00 41.31 103 GLU A O 1
ATOM 803 N N . GLY A 1 104 ? 8.943 -18.255 -15.097 1.00 40.75 104 GLY A N 1
ATOM 804 C CA . GLY A 1 104 ? 8.819 -18.742 -16.476 1.00 40.75 104 GLY A CA 1
ATOM 805 C C . GLY A 1 104 ? 8.134 -17.816 -17.492 1.00 40.75 104 GLY A C 1
ATOM 806 O O . GLY A 1 104 ? 8.107 -18.170 -18.669 1.00 40.75 104 GLY A O 1
ATOM 807 N N . ALA A 1 105 ? 7.651 -16.627 -17.117 1.00 43.03 105 ALA A N 1
ATOM 808 C CA . ALA A 1 105 ? 7.189 -15.625 -18.082 1.00 43.03 105 ALA A CA 1
ATOM 809 C C . ALA A 1 105 ? 8.385 -14.894 -18.716 1.00 43.03 105 ALA A C 1
ATOM 811 O O . ALA A 1 105 ? 8.715 -13.759 -18.376 1.00 43.03 105 ALA A O 1
ATOM 812 N N . TYR A 1 106 ? 9.066 -15.573 -19.641 1.00 43.12 106 TYR A N 1
ATOM 813 C CA . TYR A 1 106 ? 9.887 -14.896 -20.637 1.00 43.12 106 TYR A CA 1
ATOM 814 C C . TYR A 1 106 ? 8.965 -13.955 -21.418 1.00 43.12 106 TYR A C 1
ATOM 816 O O . TYR A 1 106 ? 7.925 -14.386 -21.917 1.00 43.12 106 TYR A O 1
ATOM 824 N N . PHE A 1 107 ? 9.316 -12.670 -21.464 1.00 45.06 107 PHE A N 1
ATOM 825 C CA . PHE A 1 107 ? 8.588 -11.651 -22.212 1.00 45.06 107 PHE A CA 1
ATOM 826 C C . PHE A 1 107 ? 8.743 -11.958 -23.705 1.00 45.06 107 PHE A C 1
ATOM 828 O O . PHE A 1 107 ? 9.649 -11.456 -24.368 1.00 45.06 107 PHE A O 1
ATOM 835 N N . ASP A 1 108 ? 7.905 -12.850 -24.225 1.00 42.62 108 ASP A N 1
ATOM 836 C CA . ASP A 1 108 ? 7.720 -12.949 -25.659 1.00 42.62 108 ASP A CA 1
ATOM 837 C C . ASP A 1 108 ? 7.038 -11.650 -26.090 1.00 42.62 108 ASP A C 1
ATOM 839 O O . ASP A 1 108 ? 5.927 -11.335 -25.654 1.00 42.62 108 ASP A O 1
ATOM 843 N N . MET A 1 109 ? 7.722 -10.870 -26.928 1.00 49.28 109 MET A N 1
ATOM 844 C CA . MET A 1 109 ? 7.192 -9.633 -27.508 1.00 49.28 109 MET A CA 1
ATOM 845 C C . MET A 1 109 ? 5.976 -9.888 -28.426 1.00 49.28 109 MET A C 1
ATOM 847 O O . MET A 1 109 ? 5.505 -8.969 -29.084 1.00 49.28 109 MET A O 1
ATOM 851 N N . GLY A 1 110 ? 5.456 -11.119 -28.476 1.00 44.75 110 GLY A N 1
ATOM 852 C CA . GLY A 1 110 ? 4.301 -11.548 -29.253 1.00 44.75 110 GLY A CA 1
ATOM 853 C C . GLY A 1 110 ? 3.221 -12.265 -28.435 1.00 44.75 110 GLY A C 1
ATOM 854 O O . GLY A 1 110 ? 2.807 -13.355 -28.806 1.00 44.75 110 GLY A O 1
ATOM 855 N N . GLY A 1 111 ? 2.703 -11.648 -27.369 1.00 42.59 111 GLY A N 1
ATOM 856 C CA . GLY A 1 111 ? 1.324 -11.913 -26.930 1.00 42.59 111 GLY A CA 1
ATOM 857 C C . GLY A 1 111 ? 1.121 -12.514 -25.533 1.00 42.59 111 GLY A C 1
ATOM 858 O O . GLY A 1 111 ? 1.333 -13.695 -25.286 1.00 42.59 111 GLY A O 1
ATOM 859 N N . GLY A 1 112 ? 0.544 -11.698 -24.646 1.00 42.94 112 GLY A N 1
ATOM 860 C CA . GLY A 1 112 ? -0.544 -12.121 -23.751 1.00 42.94 112 GLY A CA 1
ATOM 861 C C . GLY A 1 112 ? -0.228 -12.976 -22.518 1.00 42.94 112 GLY A C 1
ATOM 862 O O . GLY A 1 112 ? -1.172 -13.410 -21.867 1.00 42.94 112 GLY A O 1
ATOM 863 N N . GLY A 1 113 ? 1.040 -13.220 -22.176 1.00 43.84 113 GLY A N 1
ATOM 864 C CA . GLY A 1 113 ? 1.421 -14.119 -21.070 1.00 43.84 113 GLY A CA 1
ATOM 865 C C . GLY A 1 113 ? 1.883 -13.459 -19.764 1.00 43.84 113 GLY A C 1
ATOM 866 O O . GLY A 1 113 ? 2.382 -14.158 -18.885 1.00 43.84 113 GLY A O 1
ATOM 867 N N . GLY A 1 114 ? 1.789 -12.134 -19.623 1.00 53.12 114 GLY A N 1
ATOM 868 C CA . GLY A 1 114 ? 2.167 -11.460 -18.378 1.00 53.12 114 GLY A CA 1
ATOM 869 C C . GLY A 1 114 ? 1.128 -11.708 -17.286 1.00 53.12 114 GLY A C 1
ATOM 870 O O . GLY A 1 114 ? -0.063 -11.518 -17.526 1.00 53.12 114 GLY A O 1
ATOM 871 N N . THR A 1 115 ? 1.556 -12.098 -16.081 1.00 55.84 115 THR A N 1
ATOM 872 C CA . THR A 1 115 ? 0.678 -12.071 -14.904 1.00 55.84 115 THR A CA 1
ATOM 873 C C . THR A 1 115 ? 0.089 -10.681 -14.771 1.00 55.84 115 THR A C 1
ATOM 875 O O . THR A 1 115 ? 0.824 -9.696 -14.662 1.00 55.84 115 THR A O 1
ATOM 878 N N . VAL A 1 116 ? -1.240 -10.598 -14.794 1.00 69.94 116 VAL A N 1
ATOM 879 C CA . VAL A 1 116 ? -1.928 -9.341 -14.542 1.00 69.94 116 VAL A CA 1
ATOM 880 C C . VAL A 1 116 ? -1.506 -8.912 -13.144 1.00 69.94 116 VAL A C 1
ATOM 882 O O . VAL A 1 116 ? -1.609 -9.680 -12.194 1.00 69.94 116 VAL A O 1
ATOM 885 N N . ILE A 1 117 ? -1.024 -7.681 -13.002 1.00 80.62 117 ILE A N 1
ATOM 886 C CA . ILE A 1 117 ? -0.640 -7.083 -11.712 1.00 80.62 117 ILE A CA 1
ATOM 887 C C . ILE A 1 117 ? -1.722 -7.274 -10.619 1.00 80.62 117 ILE A C 1
ATOM 889 O O . ILE A 1 117 ? -1.422 -7.269 -9.424 1.00 80.62 117 ILE A O 1
ATOM 893 N N . ALA A 1 118 ? -2.982 -7.462 -11.025 1.00 79.19 118 ALA A N 1
ATOM 894 C CA . ALA A 1 118 ? -4.112 -7.786 -10.161 1.00 79.19 118 ALA A CA 1
ATOM 895 C C . ALA A 1 118 ? -3.990 -9.146 -9.436 1.00 79.19 118 ALA A C 1
ATOM 897 O O . ALA A 1 118 ? -4.479 -9.264 -8.314 1.00 79.19 118 ALA A O 1
ATOM 898 N N . ASP A 1 119 ? -3.304 -10.129 -10.023 1.00 86.12 119 ASP A N 1
ATOM 899 C CA . ASP A 1 119 ? -3.233 -11.519 -9.542 1.00 86.12 119 ASP A CA 1
ATOM 900 C C . ASP A 1 119 ? -2.046 -11.782 -8.608 1.00 86.12 119 ASP A C 1
ATOM 902 O O . ASP A 1 119 ? -1.821 -12.903 -8.150 1.00 86.12 119 ASP A O 1
ATOM 906 N N . VAL A 1 120 ? -1.265 -10.747 -8.302 1.00 90.25 120 VAL A N 1
ATOM 907 C CA . VAL A 1 120 ? -0.106 -10.865 -7.416 1.00 90.25 120 VAL A CA 1
ATOM 908 C C . VAL A 1 120 ? -0.590 -11.220 -6.015 1.00 90.25 120 VAL A C 1
ATOM 910 O O . VAL A 1 120 ? -1.367 -10.468 -5.412 1.00 90.25 120 VAL A O 1
ATOM 913 N N . ALA A 1 121 ? -0.117 -12.352 -5.494 1.00 93.62 121 ALA A N 1
ATOM 914 C CA . ALA A 1 121 ? -0.486 -12.851 -4.176 1.00 93.62 121 ALA A CA 1
ATOM 915 C C . ALA A 1 121 ? -0.125 -11.849 -3.055 1.00 93.62 121 ALA A C 1
ATOM 917 O O . ALA A 1 121 ? 0.746 -10.984 -3.230 1.00 93.62 121 ALA A O 1
ATOM 918 N N . PRO A 1 122 ? -0.790 -11.934 -1.891 1.00 95.38 122 PRO A N 1
ATOM 919 C CA . PRO A 1 122 ? -0.355 -11.227 -0.700 1.00 95.38 122 PRO A CA 1
ATOM 920 C C . PRO A 1 122 ? 1.077 -11.614 -0.296 1.00 95.38 122 PRO A C 1
ATOM 922 O O . PRO A 1 122 ? 1.586 -12.654 -0.727 1.00 95.38 122 PRO A O 1
ATOM 925 N N . PRO A 1 123 ? 1.731 -10.813 0.557 1.00 95.94 123 PRO A N 1
ATOM 926 C CA . PRO A 1 123 ? 3.037 -11.151 1.090 1.00 95.94 123 PRO A CA 1
ATOM 927 C C . PRO A 1 123 ? 2.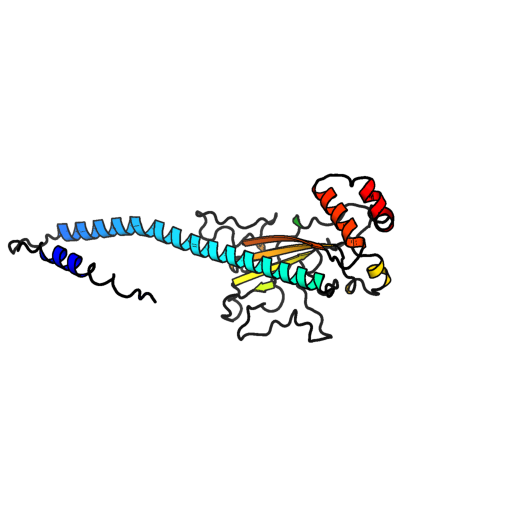982 -12.451 1.887 1.00 95.94 123 PRO A C 1
ATOM 929 O O . PRO A 1 123 ? 2.059 -12.673 2.667 1.00 95.94 123 PRO A O 1
ATOM 932 N N . THR A 1 124 ? 4.007 -13.283 1.742 1.00 95.62 124 THR A N 1
ATOM 933 C CA . THR A 1 124 ? 4.163 -14.531 2.504 1.00 95.62 124 THR A CA 1
ATOM 934 C C . THR A 1 124 ? 5.111 -14.368 3.693 1.00 95.62 124 THR A C 1
ATOM 936 O O . THR A 1 124 ? 5.515 -15.351 4.311 1.00 95.62 124 THR A O 1
ATOM 939 N N . GLY A 1 125 ? 5.551 -13.142 3.970 1.00 94.81 125 GLY A N 1
ATOM 940 C CA . GLY A 1 125 ? 6.502 -12.843 5.028 1.00 94.81 125 GLY A CA 1
ATOM 941 C C . GLY A 1 125 ? 7.062 -11.430 4.947 1.00 94.81 125 GLY A C 1
ATOM 942 O O . GLY A 1 125 ? 6.801 -10.677 4.008 1.00 94.81 125 GLY A O 1
ATOM 943 N N . GLU A 1 126 ? 7.896 -11.111 5.926 1.00 92.75 126 GLU A N 1
ATOM 944 C CA . GLU A 1 126 ? 8.594 -9.831 6.037 1.00 92.75 126 GLU A CA 1
ATOM 945 C C . GLU A 1 126 ? 9.910 -9.846 5.240 1.00 92.75 126 GLU A C 1
ATOM 947 O O . GLU A 1 126 ? 10.495 -10.915 5.012 1.00 92.75 126 GLU A O 1
ATOM 952 N N . TRP A 1 127 ? 10.366 -8.665 4.818 1.00 89.38 127 TRP A N 1
ATOM 953 C CA . TRP A 1 127 ? 11.663 -8.430 4.184 1.00 89.38 127 TRP A CA 1
ATOM 954 C C . TRP A 1 127 ? 12.481 -7.385 4.942 1.00 89.38 127 TRP A C 1
ATOM 956 O O . TRP A 1 127 ? 12.004 -6.276 5.178 1.00 89.38 127 TRP A O 1
ATOM 966 N N . GLY A 1 128 ? 13.744 -7.724 5.209 1.00 77.50 128 GLY A N 1
ATOM 967 C CA . GLY A 1 128 ? 14.782 -6.774 5.604 1.00 77.50 128 GLY A CA 1
ATOM 968 C C . GLY A 1 128 ? 14.562 -6.055 6.940 1.00 77.50 128 GLY A C 1
ATOM 969 O O . GLY A 1 128 ? 13.794 -6.484 7.802 1.00 77.50 128 GLY A O 1
ATOM 970 N N . ALA A 1 129 ? 15.311 -4.962 7.108 1.00 67.75 129 ALA A N 1
ATOM 971 C CA . ALA A 1 129 ? 15.216 -4.050 8.246 1.00 67.75 129 ALA A CA 1
ATOM 972 C C . ALA A 1 129 ? 14.013 -3.089 8.114 1.00 67.75 129 ALA A C 1
ATOM 974 O O . ALA A 1 129 ? 13.427 -2.954 7.042 1.00 67.75 129 ALA A O 1
ATOM 975 N N . ASN A 1 130 ? 13.648 -2.414 9.207 1.00 66.19 130 ASN A N 1
ATOM 976 C CA . ASN A 1 130 ? 12.520 -1.474 9.264 1.00 66.19 130 ASN A CA 1
ATOM 977 C C . ASN A 1 130 ? 12.806 -0.183 8.499 1.00 66.19 130 ASN A C 1
ATOM 979 O O . ASN A 1 130 ? 13.805 0.456 8.798 1.00 66.19 130 ASN A O 1
ATOM 983 N N . VAL A 1 131 ? 11.913 0.248 7.603 1.00 70.56 131 VAL A N 1
ATOM 984 C CA . VAL A 1 131 ? 11.871 1.637 7.116 1.00 70.56 131 VAL A CA 1
ATOM 985 C C . VAL A 1 131 ? 11.242 2.484 8.210 1.00 70.56 131 VAL A C 1
ATOM 987 O O . VAL A 1 131 ? 10.171 2.145 8.714 1.00 70.56 131 VAL A O 1
ATOM 990 N N . GLN A 1 132 ? 11.878 3.594 8.563 1.00 67.94 132 GLN A N 1
ATOM 991 C CA . GLN A 1 132 ? 11.415 4.451 9.651 1.00 67.94 132 GLN A CA 1
ATOM 992 C C . GLN A 1 132 ? 11.268 5.894 9.183 1.00 67.94 132 GLN A C 1
ATOM 994 O O . GLN A 1 132 ? 12.068 6.377 8.375 1.00 67.94 132 GLN A O 1
ATOM 999 N N . SER A 1 133 ? 10.279 6.611 9.721 1.00 64.25 133 SER A N 1
ATOM 1000 C CA . SER A 1 133 ? 10.187 8.058 9.528 1.00 64.25 133 SER A CA 1
ATOM 1001 C C . SER A 1 133 ? 11.141 8.779 10.488 1.00 64.25 133 SER A C 1
ATOM 1003 O O . SER A 1 133 ? 10.809 9.016 11.644 1.00 64.25 133 SER A O 1
ATOM 1005 N N . SER A 1 134 ? 12.344 9.095 10.000 1.00 58.28 134 SER A N 1
ATOM 1006 C CA . SER A 1 134 ? 13.305 10.076 10.538 1.00 58.28 134 SER A CA 1
ATOM 1007 C C . SER A 1 134 ? 13.289 10.295 12.064 1.00 58.28 134 SER A C 1
ATOM 1009 O O . SER A 1 134 ? 12.601 11.193 12.559 1.00 58.28 134 SER A O 1
ATOM 1011 N N . GLY A 1 135 ? 14.115 9.558 12.809 1.00 56.03 135 GLY A N 1
ATOM 1012 C CA . GLY A 1 135 ? 14.361 9.893 14.211 1.00 56.03 135 GLY A CA 1
ATOM 1013 C C . GLY A 1 135 ? 14.900 8.753 15.063 1.00 56.03 135 GLY A C 1
ATOM 1014 O O . GLY A 1 135 ? 14.140 8.110 15.769 1.00 56.03 135 GLY A O 1
ATOM 1015 N N . ALA A 1 136 ? 16.227 8.604 15.082 1.00 56.53 136 ALA A N 1
ATOM 1016 C CA . ALA A 1 136 ? 17.026 7.970 16.142 1.00 56.53 136 ALA A CA 1
ATOM 1017 C C . ALA A 1 136 ? 17.295 6.454 16.095 1.00 56.53 136 ALA A C 1
ATOM 1019 O O . ALA A 1 136 ? 18.114 5.997 16.893 1.00 56.53 136 ALA A O 1
ATOM 1020 N N . CYS A 1 137 ? 16.733 5.688 15.157 1.00 59.00 137 CYS A N 1
ATOM 1021 C CA . CYS A 1 137 ? 17.003 4.239 15.042 1.00 59.00 137 CYS A CA 1
ATOM 1022 C C . CYS A 1 137 ? 17.526 3.822 13.664 1.00 59.00 137 CYS A C 1
ATOM 1024 O O . CYS A 1 137 ? 17.422 2.665 13.255 1.00 59.00 137 CYS A O 1
ATOM 1026 N N . ASP A 1 138 ? 18.142 4.796 12.994 1.00 51.62 138 ASP A N 1
ATOM 1027 C CA . ASP A 1 138 ? 18.652 4.775 11.630 1.00 51.62 138 ASP A CA 1
ATOM 1028 C C . ASP A 1 138 ? 19.584 3.580 11.361 1.00 51.62 138 ASP A C 1
ATOM 1030 O O . ASP A 1 138 ? 20.802 3.668 11.481 1.00 51.62 138 ASP A O 1
ATOM 1034 N N . ASN A 1 139 ? 19.004 2.454 10.951 1.00 54.28 139 ASN A N 1
ATOM 1035 C CA . ASN A 1 139 ? 19.711 1.379 10.250 1.00 54.28 139 ASN A CA 1
ATOM 1036 C C . ASN A 1 139 ? 19.116 1.114 8.859 1.00 54.28 139 ASN A C 1
ATOM 1038 O O . ASN A 1 139 ? 19.548 0.192 8.167 1.00 54.28 139 ASN A O 1
ATOM 1042 N N . TYR A 1 140 ? 18.135 1.911 8.422 1.00 51.78 140 TYR A N 1
ATOM 1043 C CA . TYR A 1 140 ? 17.537 1.746 7.102 1.00 51.78 140 TYR A CA 1
ATOM 1044 C C . TYR A 1 140 ? 18.276 2.551 6.035 1.00 51.78 140 TYR A C 1
ATOM 1046 O O . TYR A 1 140 ? 17.846 3.620 5.614 1.00 51.78 140 TYR A O 1
ATOM 1054 N N . ASP A 1 141 ? 19.390 1.991 5.572 1.00 53.22 141 ASP A N 1
ATOM 1055 C CA . ASP A 1 141 ? 20.177 2.519 4.452 1.00 53.22 141 ASP A CA 1
ATOM 1056 C C . ASP A 1 141 ? 19.802 1.843 3.114 1.00 53.22 141 ASP A C 1
ATOM 1058 O O . ASP A 1 141 ? 20.500 2.012 2.116 1.00 53.22 141 ASP A O 1
ATOM 1062 N N . ALA A 1 142 ? 18.696 1.080 3.049 1.00 51.75 142 ALA A N 1
ATOM 1063 C CA . ALA A 1 142 ? 18.372 0.246 1.880 1.00 51.75 142 ALA A CA 1
ATOM 1064 C C . ALA A 1 142 ? 18.157 1.047 0.584 1.00 51.75 142 ALA A C 1
ATOM 1066 O O . ALA A 1 142 ? 18.247 0.487 -0.502 1.00 51.75 142 ALA A O 1
ATOM 1067 N N . PHE A 1 143 ? 17.920 2.359 0.680 1.00 53.06 143 PHE A N 1
ATOM 1068 C CA . PHE A 1 143 ? 17.852 3.260 -0.472 1.00 53.06 143 PHE A CA 1
ATOM 1069 C C . PHE A 1 143 ? 18.832 4.424 -0.389 1.00 53.06 143 PHE A C 1
ATOM 1071 O O . PHE A 1 143 ? 18.620 5.416 -1.079 1.00 53.06 143 PHE A O 1
ATOM 1078 N N . ASN A 1 144 ? 19.893 4.341 0.415 1.00 50.91 144 ASN A N 1
ATOM 1079 C CA . ASN A 1 144 ? 20.930 5.362 0.402 1.00 50.91 144 ASN A CA 1
ATOM 1080 C C . ASN A 1 144 ? 21.886 5.102 -0.775 1.00 50.91 144 ASN A C 1
ATOM 1082 O O . ASN A 1 144 ? 22.747 4.223 -0.704 1.00 50.91 144 ASN A O 1
ATOM 1086 N N . PRO A 1 145 ? 21.780 5.860 -1.883 1.00 48.81 145 PRO A N 1
ATOM 1087 C CA . PRO A 1 145 ? 22.603 5.627 -3.063 1.00 48.81 145 PRO A CA 1
ATOM 1088 C C . PRO A 1 145 ? 24.068 6.040 -2.847 1.00 48.81 145 PRO A C 1
ATOM 1090 O O . PRO A 1 145 ? 24.871 5.885 -3.768 1.00 48.81 145 PRO A O 1
ATOM 1093 N N . SER A 1 146 ? 24.422 6.601 -1.680 1.00 50.31 146 SER A N 1
ATOM 1094 C CA . SER A 1 146 ? 25.777 7.086 -1.396 1.00 50.31 146 SER A CA 1
ATOM 1095 C C . SER A 1 146 ? 26.786 5.967 -1.122 1.00 50.31 146 SER A C 1
ATOM 1097 O O . SER A 1 146 ? 27.980 6.174 -1.341 1.00 50.31 146 SER A O 1
ATOM 1099 N N . GLN A 1 147 ? 26.339 4.758 -0.760 1.00 55.06 147 GLN A N 1
ATOM 1100 C CA . GLN A 1 147 ? 27.205 3.578 -0.731 1.00 55.06 147 GLN A CA 1
ATOM 1101 C C . GLN A 1 147 ? 27.285 2.952 -2.127 1.00 55.06 147 GLN A C 1
ATOM 1103 O O . GLN A 1 147 ? 26.682 1.921 -2.424 1.00 55.06 147 GLN A O 1
ATOM 1108 N N . ALA A 1 148 ? 28.022 3.615 -3.018 1.00 46.03 148 ALA A N 1
ATOM 1109 C CA . ALA A 1 148 ? 28.292 3.147 -4.371 1.00 46.03 148 ALA A CA 1
ATOM 1110 C C . ALA A 1 148 ? 29.021 1.785 -4.348 1.00 46.03 148 ALA A C 1
ATOM 1112 O O . ALA A 1 148 ? 30.247 1.728 -4.328 1.00 46.03 148 ALA A O 1
ATOM 1113 N N . GLY A 1 149 ? 28.266 0.681 -4.336 1.00 54.66 149 GLY A N 1
ATOM 1114 C CA . GLY A 1 149 ? 28.812 -0.678 -4.413 1.00 54.66 149 GLY A CA 1
ATOM 1115 C C . GLY A 1 149 ? 28.043 -1.753 -3.643 1.00 54.66 149 GLY A C 1
ATOM 1116 O O . GLY A 1 149 ? 28.194 -2.926 -3.977 1.00 54.66 149 GLY A O 1
ATOM 1117 N N . ALA A 1 150 ? 27.205 -1.390 -2.667 1.00 56.84 150 ALA A N 1
ATOM 1118 C CA . ALA A 1 150 ? 26.340 -2.362 -1.999 1.00 56.84 150 ALA A CA 1
ATOM 1119 C C . ALA A 1 150 ? 25.116 -2.681 -2.885 1.00 56.84 150 ALA A C 1
ATOM 1121 O O . ALA A 1 150 ? 24.544 -1.760 -3.480 1.00 56.84 150 ALA A O 1
ATOM 1122 N N . PRO A 1 151 ? 24.710 -3.958 -3.025 1.00 57.47 151 PRO A N 1
ATOM 1123 C CA . PRO A 1 151 ? 23.423 -4.305 -3.618 1.00 57.47 151 PRO A CA 1
ATOM 1124 C C . PRO A 1 151 ? 22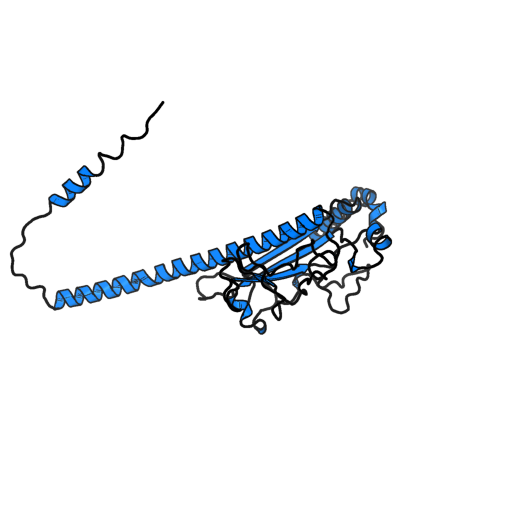.308 -3.562 -2.876 1.00 57.47 151 PRO A C 1
ATOM 1126 O O . PRO A 1 151 ? 22.230 -3.620 -1.653 1.00 57.47 151 PRO A O 1
ATOM 1129 N N . VAL A 1 152 ? 21.468 -2.833 -3.611 1.00 65.31 152 VAL A N 1
ATOM 1130 C CA . VAL A 1 152 ? 20.210 -2.313 -3.065 1.00 65.31 152 VAL A CA 1
ATOM 1131 C C . VAL A 1 152 ? 19.337 -3.539 -2.804 1.00 65.31 152 VAL A C 1
ATOM 1133 O O . VAL A 1 152 ? 18.912 -4.191 -3.758 1.00 65.31 152 VAL A O 1
ATOM 1136 N N . ASP A 1 153 ? 19.113 -3.887 -1.536 1.00 73.62 153 ASP A N 1
ATOM 1137 C CA . ASP A 1 153 ? 18.268 -5.021 -1.143 1.00 73.62 153 ASP A CA 1
ATOM 1138 C C . ASP A 1 153 ? 16.787 -4.678 -1.371 1.00 73.62 153 ASP A C 1
ATOM 1140 O O . ASP A 1 153 ? 16.047 -4.309 -0.455 1.00 73.62 153 ASP A O 1
ATOM 1144 N N . ILE A 1 154 ? 16.348 -4.780 -2.625 1.00 81.12 154 ILE A N 1
ATOM 1145 C CA . ILE A 1 154 ? 14.949 -4.587 -3.010 1.00 81.12 154 ILE A CA 1
ATOM 1146 C C . ILE A 1 154 ? 14.114 -5.754 -2.459 1.00 81.12 154 ILE A C 1
ATOM 1148 O O . ILE A 1 154 ? 14.478 -6.910 -2.689 1.00 81.12 154 ILE A O 1
ATOM 1152 N N . PRO A 1 155 ? 12.989 -5.489 -1.766 1.00 86.50 155 PRO A N 1
ATOM 1153 C CA . PRO A 1 155 ? 12.082 -6.547 -1.345 1.00 86.50 155 PRO A CA 1
ATOM 1154 C C . PRO A 1 155 ? 11.543 -7.303 -2.563 1.00 86.50 155 PRO A C 1
ATOM 1156 O O . PRO A 1 155 ? 11.055 -6.663 -3.498 1.00 86.50 155 PRO A O 1
ATOM 1159 N N . PRO A 1 156 ? 11.580 -8.647 -2.560 1.00 90.31 156 PRO A N 1
ATOM 1160 C CA . PRO A 1 156 ? 10.932 -9.419 -3.604 1.00 90.31 156 PRO A CA 1
ATOM 1161 C C . PRO A 1 156 ? 9.422 -9.179 -3.556 1.00 90.31 156 PRO A C 1
ATOM 1163 O O . PRO A 1 156 ? 8.854 -8.916 -2.490 1.00 90.31 156 PRO A O 1
ATOM 1166 N N . ALA A 1 157 ? 8.750 -9.323 -4.697 1.00 91.50 157 ALA A N 1
ATOM 1167 C CA . ALA A 1 157 ? 7.337 -8.961 -4.826 1.00 91.50 157 ALA A CA 1
ATOM 1168 C C . ALA A 1 157 ? 6.399 -9.702 -3.847 1.00 91.50 157 ALA A C 1
ATOM 1170 O O . ALA A 1 157 ? 5.307 -9.217 -3.557 1.00 91.50 157 ALA A O 1
ATOM 1171 N N . ASN A 1 158 ? 6.805 -10.862 -3.317 1.00 93.12 158 ASN A N 1
ATOM 1172 C CA . ASN A 1 158 ? 6.045 -11.677 -2.359 1.00 93.12 158 ASN A CA 1
ATOM 1173 C C . ASN A 1 158 ? 6.385 -11.410 -0.879 1.00 93.12 158 ASN A C 1
ATOM 1175 O O . ASN A 1 158 ? 5.969 -12.178 -0.009 1.00 93.12 158 ASN A O 1
ATOM 1179 N N . ARG A 1 159 ? 7.142 -10.359 -0.563 1.00 94.00 159 ARG A N 1
ATOM 1180 C CA . ARG A 1 159 ? 7.460 -9.974 0.817 1.00 94.00 159 ARG A CA 1
ATOM 1181 C C . ARG A 1 159 ? 7.021 -8.543 1.101 1.00 94.00 159 ARG A C 1
ATOM 1183 O O . ARG A 1 159 ? 6.882 -7.730 0.193 1.00 94.00 159 ARG A O 1
ATOM 1190 N N . ALA A 1 160 ? 6.788 -8.248 2.376 1.00 94.19 160 ALA A N 1
ATOM 1191 C CA . ALA A 1 160 ? 6.419 -6.917 2.832 1.00 94.19 160 ALA A CA 1
ATOM 1192 C C . ALA A 1 160 ? 7.558 -6.250 3.600 1.00 94.19 160 ALA A C 1
ATOM 1194 O O . ALA A 1 160 ? 8.231 -6.868 4.423 1.00 94.19 160 ALA A O 1
ATOM 1195 N N . LEU A 1 161 ? 7.724 -4.963 3.349 1.00 91.75 161 LEU A N 1
ATOM 1196 C CA . LEU A 1 161 ? 8.662 -4.088 4.015 1.00 91.75 161 LEU A CA 1
ATOM 1197 C C . LEU A 1 161 ? 8.053 -3.543 5.309 1.00 91.75 161 LEU A C 1
ATOM 1199 O O . LEU A 1 161 ? 6.913 -3.087 5.309 1.00 91.75 161 LEU A O 1
ATOM 1203 N N . ARG A 1 162 ? 8.798 -3.594 6.409 1.00 91.50 162 ARG A N 1
ATOM 1204 C CA . ARG A 1 162 ? 8.355 -3.127 7.732 1.00 91.50 162 ARG A CA 1
ATOM 1205 C C . ARG A 1 162 ? 8.391 -1.596 7.782 1.00 91.50 162 ARG A C 1
ATOM 1207 O O . ARG A 1 162 ? 9.428 -1.032 7.448 1.00 91.50 162 ARG A O 1
ATOM 1214 N N . ILE A 1 163 ? 7.297 -0.941 8.179 1.00 90.19 163 ILE A N 1
ATOM 1215 C CA . ILE A 1 163 ? 7.194 0.523 8.293 1.00 90.19 163 ILE A CA 1
ATOM 1216 C C . ILE A 1 163 ? 6.821 0.918 9.727 1.00 90.19 163 ILE A C 1
ATOM 1218 O O . ILE A 1 163 ? 5.785 0.499 10.246 1.00 90.19 163 ILE A O 1
ATOM 1222 N N . ASP A 1 164 ? 7.641 1.770 10.329 1.00 89.75 164 ASP A N 1
ATOM 1223 C CA . ASP A 1 164 ? 7.437 2.376 11.650 1.00 89.75 164 ASP A CA 1
ATOM 1224 C C . ASP A 1 164 ? 7.263 3.897 11.477 1.00 89.75 164 ASP A C 1
ATOM 1226 O O . ASP A 1 164 ? 8.146 4.577 10.940 1.00 89.75 164 ASP A O 1
ATOM 1230 N N . VAL A 1 165 ? 6.084 4.411 11.848 1.00 87.62 165 VAL A N 1
ATOM 1231 C CA . VAL A 1 165 ? 5.672 5.806 11.606 1.00 87.62 165 VAL A CA 1
ATOM 1232 C C . VAL A 1 165 ? 5.773 6.650 12.873 1.00 87.62 165 VAL A C 1
ATOM 1234 O O . VAL A 1 165 ? 5.896 7.873 12.790 1.00 87.62 165 VAL A O 1
ATOM 1237 N N . ASP A 1 166 ? 5.684 6.039 14.053 1.00 85.31 166 ASP A N 1
ATOM 1238 C CA . ASP A 1 166 ? 5.768 6.765 15.320 1.00 85.31 166 ASP A CA 1
ATOM 1239 C C . ASP A 1 166 ? 7.203 6.868 15.867 1.00 85.31 166 ASP A C 1
ATOM 1241 O O . ASP A 1 166 ? 7.446 7.663 16.782 1.00 85.31 166 ASP A O 1
ATOM 1245 N N . GLY A 1 167 ? 8.154 6.135 15.273 1.00 79.06 167 GLY A N 1
ATOM 1246 C CA . GLY A 1 167 ? 9.574 6.201 15.607 1.00 79.06 167 GLY A CA 1
ATOM 1247 C C . GLY A 1 167 ? 9.859 5.698 17.019 1.00 79.06 167 GLY A C 1
ATOM 1248 O O . GLY A 1 167 ? 10.814 6.142 17.658 1.00 79.06 167 GLY A O 1
ATOM 1249 N N . ASN A 1 168 ? 9.006 4.819 17.549 1.00 79.06 168 ASN A N 1
ATOM 1250 C CA . ASN A 1 168 ? 9.150 4.306 18.907 1.00 79.06 168 ASN A CA 1
ATOM 1251 C C . ASN A 1 168 ? 10.274 3.259 19.040 1.00 79.06 168 ASN A C 1
ATOM 1253 O O . ASN A 1 168 ? 10.675 2.947 20.163 1.00 79.06 168 ASN A O 1
ATOM 1257 N N . CYS A 1 169 ? 10.782 2.736 17.917 1.00 70.75 169 CYS A N 1
ATOM 1258 C CA . CYS A 1 169 ? 11.897 1.795 17.825 1.00 70.75 169 CYS A CA 1
ATOM 1259 C C . CYS A 1 169 ? 11.816 0.559 18.726 1.00 70.75 169 CYS A C 1
ATOM 1261 O O . CYS A 1 169 ? 12.853 -0.026 19.050 1.00 70.75 169 CYS A O 1
ATOM 1263 N N . ALA A 1 170 ? 10.628 0.176 19.186 1.00 67.44 170 ALA A N 1
ATOM 1264 C CA . ALA A 1 170 ? 10.528 -0.919 20.130 1.00 67.44 170 ALA A CA 1
ATOM 1265 C C . ALA A 1 170 ? 10.820 -2.259 19.433 1.00 67.44 170 ALA A C 1
ATOM 1267 O O . ALA A 1 170 ? 10.345 -2.562 18.340 1.00 67.44 170 ALA A O 1
ATOM 1268 N N . ASP A 1 171 ? 11.652 -3.063 20.084 1.00 60.38 171 ASP A N 1
ATOM 1269 C CA . ASP A 1 171 ? 12.189 -4.318 19.575 1.00 60.38 171 ASP A CA 1
ATOM 1270 C C . ASP A 1 171 ? 11.103 -5.201 18.925 1.00 60.38 171 ASP A C 1
ATOM 1272 O O . ASP A 1 171 ? 10.181 -5.682 19.578 1.00 60.38 171 ASP A O 1
ATOM 1276 N N . ASN A 1 172 ? 11.241 -5.442 17.621 1.00 62.09 172 ASN A N 1
ATOM 1277 C CA . ASN A 1 172 ? 10.575 -6.479 16.820 1.00 62.09 172 ASN A CA 1
ATOM 1278 C C . ASN A 1 172 ? 9.036 -6.477 16.680 1.00 62.09 172 ASN A C 1
ATOM 1280 O O . ASN A 1 172 ? 8.565 -7.109 15.737 1.00 62.09 172 ASN A O 1
ATOM 1284 N N . ASP A 1 173 ? 8.272 -5.758 17.504 1.00 64.81 173 ASP A N 1
ATOM 1285 C CA . ASP A 1 173 ? 6.791 -5.771 17.487 1.00 64.81 173 ASP A CA 1
ATOM 1286 C C . ASP A 1 173 ? 6.168 -4.366 17.368 1.00 64.81 173 ASP A C 1
ATOM 1288 O O . ASP A 1 173 ? 5.004 -4.149 17.700 1.00 64.81 173 ASP A O 1
ATOM 1292 N N . SER A 1 174 ? 6.956 -3.384 16.922 1.00 74.12 174 SER A N 1
ATOM 1293 C CA . SER A 1 174 ? 6.549 -1.976 16.924 1.00 74.12 174 SER A CA 1
ATOM 1294 C C . SER A 1 174 ? 6.224 -1.381 15.561 1.00 74.12 174 SER A C 1
ATOM 1296 O O . SER A 1 174 ? 5.915 -0.198 15.475 1.00 74.12 174 SER A O 1
ATOM 1298 N N . ASN A 1 175 ? 6.278 -2.177 14.492 1.00 87.12 175 ASN A N 1
ATOM 1299 C CA . ASN A 1 175 ? 5.930 -1.656 13.175 1.00 87.12 175 ASN A CA 1
ATOM 1300 C C . ASN A 1 175 ? 4.437 -1.352 13.128 1.00 87.12 175 ASN A C 1
ATOM 1302 O O . ASN A 1 175 ? 3.617 -2.215 13.441 1.00 87.12 175 ASN A O 1
ATOM 1306 N N . ASP A 1 176 ? 4.085 -0.163 12.660 1.00 91.25 176 ASP A N 1
ATOM 1307 C CA . ASP A 1 176 ? 2.693 0.234 12.473 1.00 91.25 176 ASP A CA 1
ATOM 1308 C C . ASP A 1 176 ? 2.092 -0.390 11.207 1.00 91.25 176 ASP A C 1
ATOM 1310 O O . ASP A 1 176 ? 0.909 -0.764 11.170 1.00 91.25 176 ASP A O 1
ATOM 1314 N N . PHE A 1 177 ? 2.916 -0.512 10.162 1.00 95.06 177 PHE A N 1
ATOM 1315 C CA . PHE A 1 177 ? 2.485 -0.941 8.840 1.00 95.06 177 PHE A CA 1
ATOM 1316 C C . PHE A 1 177 ? 3.496 -1.857 8.158 1.00 95.06 177 PHE A C 1
ATOM 1318 O O . PHE A 1 177 ? 4.670 -1.947 8.514 1.00 95.06 177 PHE A O 1
ATOM 1325 N N . TYR A 1 178 ? 3.005 -2.521 7.121 1.00 95.50 178 TYR A N 1
ATOM 1326 C CA . TYR A 1 178 ? 3.786 -3.374 6.244 1.00 95.50 178 TYR A CA 1
ATOM 1327 C C . TYR A 1 178 ? 3.479 -3.022 4.796 1.00 95.50 178 TYR A C 1
ATOM 1329 O O . TYR A 1 178 ? 2.314 -2.958 4.414 1.00 95.50 178 TYR A O 1
ATOM 1337 N N . MET A 1 179 ? 4.497 -2.799 3.976 1.00 95.75 179 MET A N 1
ATOM 1338 C CA . MET A 1 179 ? 4.336 -2.320 2.608 1.00 95.75 179 MET A CA 1
ATOM 1339 C C . MET A 1 179 ? 4.848 -3.345 1.598 1.00 95.75 179 MET A C 1
ATOM 1341 O O . MET A 1 179 ? 6.023 -3.690 1.584 1.00 95.75 179 MET A O 1
ATOM 1345 N N . GLN A 1 180 ? 3.972 -3.824 0.724 1.00 95.75 180 GLN A N 1
ATOM 1346 C CA . GLN A 1 180 ? 4.332 -4.652 -0.425 1.00 95.75 180 GLN A CA 1
ATOM 1347 C C . GLN A 1 180 ? 4.398 -3.747 -1.654 1.00 95.75 180 GLN A C 1
ATOM 1349 O O . GLN A 1 180 ? 3.390 -3.135 -2.015 1.00 95.75 180 GLN A O 1
ATOM 1354 N N . VAL A 1 181 ? 5.565 -3.667 -2.290 1.00 95.06 181 VAL A N 1
ATOM 1355 C CA . VAL A 1 181 ? 5.773 -2.867 -3.502 1.00 95.06 181 VAL A CA 1
ATOM 1356 C C . VAL A 1 181 ? 6.293 -3.770 -4.601 1.00 95.06 181 VAL A C 1
ATOM 1358 O O . VAL A 1 181 ? 7.248 -4.512 -4.398 1.00 95.06 181 VAL A O 1
ATOM 1361 N N . PHE A 1 182 ? 5.669 -3.700 -5.765 1.00 94.62 182 PHE A N 1
ATOM 1362 C CA . PHE A 1 182 ? 6.096 -4.441 -6.943 1.00 94.62 182 PHE A CA 1
ATOM 1363 C C . PHE A 1 182 ? 5.666 -3.708 -8.206 1.00 94.62 182 PHE A C 1
ATOM 1365 O O . PHE A 1 182 ? 4.879 -2.757 -8.168 1.00 94.62 182 PHE A O 1
ATOM 1372 N N . ARG A 1 183 ? 6.182 -4.154 -9.345 1.00 93.19 183 ARG A N 1
ATOM 1373 C CA . ARG A 1 183 ? 5.836 -3.603 -10.656 1.00 93.19 183 ARG A CA 1
ATOM 1374 C C . ARG A 1 183 ? 5.736 -4.685 -11.718 1.00 93.19 183 ARG A C 1
ATOM 1376 O O . ARG A 1 183 ? 6.178 -5.812 -11.508 1.00 93.19 183 ARG A O 1
ATOM 1383 N N . ASP A 1 184 ? 5.197 -4.335 -12.877 1.00 90.19 184 ASP A N 1
ATOM 1384 C CA . ASP A 1 184 ? 5.426 -5.127 -14.083 1.00 90.19 184 ASP A CA 1
ATOM 1385 C C . ASP A 1 184 ? 6.843 -4.896 -14.638 1.00 90.19 184 ASP A C 1
ATOM 1387 O O . ASP A 1 184 ? 7.607 -4.029 -14.191 1.00 90.19 184 ASP A O 1
ATOM 1391 N N . PHE A 1 185 ? 7.212 -5.704 -15.631 1.00 85.44 185 PHE A N 1
ATOM 1392 C CA . PHE A 1 185 ? 8.477 -5.551 -16.350 1.00 85.44 185 PHE A CA 1
ATOM 1393 C C . PHE A 1 185 ? 8.621 -4.186 -17.016 1.00 85.44 185 PHE A C 1
ATOM 1395 O O . PHE A 1 185 ? 9.737 -3.668 -17.104 1.00 85.44 185 PHE A O 1
ATOM 1402 N N . GLY A 1 186 ? 7.499 -3.601 -17.426 1.00 85.81 186 GLY A N 1
ATOM 1403 C CA . GLY A 1 186 ? 7.461 -2.405 -18.240 1.00 85.81 186 GLY A CA 1
ATOM 1404 C C . GLY A 1 186 ? 7.928 -2.628 -19.677 1.00 85.81 186 GLY A C 1
ATOM 1405 O O . GLY A 1 186 ? 8.204 -3.744 -20.115 1.00 85.81 186 GLY A O 1
ATOM 1406 N N . THR A 1 187 ? 8.028 -1.527 -20.412 1.00 82.81 187 THR A N 1
ATOM 1407 C CA . THR A 1 187 ? 8.606 -1.454 -21.755 1.00 82.81 187 THR A CA 1
ATOM 1408 C C . THR A 1 187 ? 9.972 -0.789 -21.688 1.00 82.81 187 THR A C 1
ATOM 1410 O O . THR A 1 187 ? 10.125 0.224 -21.005 1.00 82.81 187 THR A O 1
ATOM 1413 N N . TYR A 1 188 ? 10.943 -1.290 -22.442 1.00 83.06 188 TYR A N 1
ATOM 1414 C CA . TYR A 1 188 ? 12.276 -0.698 -22.559 1.00 83.06 188 TYR A CA 1
ATOM 1415 C C . TYR A 1 188 ? 12.432 -0.049 -23.934 1.00 83.06 188 TYR A C 1
ATOM 1417 O O . TYR A 1 188 ? 11.905 -0.568 -24.913 1.00 83.06 188 TYR A O 1
ATOM 1425 N N . SER A 1 189 ? 13.160 1.063 -24.022 1.00 78.62 189 SER A N 1
ATOM 1426 C CA . SER A 1 189 ? 13.539 1.616 -25.327 1.00 78.62 189 SER A CA 1
ATOM 1427 C C . SER A 1 189 ? 14.644 0.776 -25.982 1.00 78.62 189 SER A C 1
ATOM 1429 O O . SER A 1 189 ? 15.502 0.224 -25.290 1.00 78.62 189 SER A O 1
ATOM 1431 N N . ASP A 1 190 ? 14.682 0.729 -27.314 1.00 70.69 190 ASP A N 1
ATOM 1432 C CA . ASP A 1 190 ? 15.739 0.031 -28.069 1.00 70.69 190 ASP A CA 1
ATOM 1433 C C . ASP A 1 190 ? 17.140 0.539 -27.717 1.00 70.69 190 ASP A C 1
ATOM 1435 O O . ASP A 1 190 ? 18.110 -0.220 -27.662 1.00 70.69 190 ASP A O 1
ATOM 1439 N N . PHE A 1 191 ? 17.232 1.835 -27.420 1.00 74.12 191 PHE A N 1
ATOM 1440 C CA . PHE A 1 191 ? 18.451 2.473 -26.949 1.00 74.12 191 PHE A CA 1
ATOM 1441 C C . PHE A 1 191 ? 18.965 1.827 -25.656 1.00 74.12 191 PHE A C 1
ATOM 1443 O O . PHE A 1 191 ? 20.137 1.469 -25.568 1.00 74.12 191 PHE A O 1
ATOM 1450 N N . GLU A 1 192 ? 18.085 1.604 -24.679 1.00 78.50 192 GLU A N 1
ATOM 1451 C CA . GLU A 1 192 ? 18.428 0.932 -23.420 1.00 78.50 192 GLU A CA 1
ATOM 1452 C C . GLU A 1 192 ? 18.827 -0.529 -23.635 1.00 78.50 192 GLU A C 1
ATOM 1454 O O . GLU A 1 192 ? 19.787 -1.010 -23.031 1.00 78.50 192 GLU A O 1
ATOM 1459 N N . VAL A 1 193 ? 18.123 -1.237 -24.524 1.00 75.38 193 VAL A N 1
ATOM 1460 C CA . VAL A 1 193 ? 18.427 -2.638 -24.850 1.00 75.38 193 VAL A CA 1
ATOM 1461 C C . VAL A 1 193 ? 19.808 -2.773 -25.498 1.00 75.38 193 VAL A C 1
ATOM 1463 O O . VAL A 1 193 ? 20.519 -3.731 -25.192 1.00 75.38 193 VAL A O 1
ATOM 1466 N N . GLY A 1 194 ? 20.198 -1.817 -26.349 1.00 74.12 194 GLY A N 1
ATOM 1467 C CA . GLY A 1 194 ? 21.491 -1.801 -27.036 1.00 74.12 194 GLY A CA 1
ATOM 1468 C C . GLY A 1 194 ? 22.663 -1.255 -26.212 1.00 74.12 194 GLY A C 1
ATOM 1469 O O . GLY A 1 194 ? 23.804 -1.628 -26.477 1.00 74.12 194 GLY A O 1
ATOM 1470 N N . GLN A 1 195 ? 22.414 -0.386 -25.224 1.00 79.00 195 GLN A N 1
ATOM 1471 C CA . GLN A 1 195 ? 23.475 0.241 -24.424 1.00 79.00 195 GLN A CA 1
ATOM 1472 C C . GLN A 1 195 ? 23.783 -0.467 -23.105 1.00 79.00 195 GLN A C 1
ATOM 1474 O O . GLN A 1 195 ? 24.937 -0.456 -22.672 1.00 79.00 195 GLN A O 1
ATOM 1479 N N . ALA A 1 196 ? 22.788 -1.066 -22.449 1.00 76.19 196 ALA A N 1
ATOM 1480 C CA . ALA A 1 196 ? 22.990 -1.708 -21.158 1.00 76.19 196 ALA A CA 1
ATOM 1481 C C . ALA A 1 196 ? 23.399 -3.183 -21.349 1.00 76.19 196 ALA A C 1
ATOM 1483 O O . ALA A 1 196 ? 22.569 -3.995 -21.772 1.00 76.19 196 ALA A O 1
ATOM 1484 N N . PRO A 1 197 ? 24.639 -3.580 -20.995 1.00 76.38 197 PRO A N 1
ATOM 1485 C CA . PRO A 1 197 ? 25.103 -4.961 -21.159 1.00 76.38 197 PRO A CA 1
ATOM 1486 C C . PRO A 1 197 ? 24.322 -5.957 -20.289 1.00 76.38 197 PRO A C 1
ATOM 1488 O O . PRO A 1 197 ? 24.288 -7.145 -20.597 1.00 76.38 197 PRO A O 1
ATOM 1491 N N . ASN A 1 198 ? 23.669 -5.477 -19.224 1.00 82.06 198 ASN A N 1
ATOM 1492 C CA . ASN A 1 198 ? 22.922 -6.289 -18.272 1.00 82.06 198 ASN A CA 1
ATOM 1493 C C . ASN A 1 198 ? 21.460 -5.835 -18.190 1.00 82.06 198 ASN A C 1
ATOM 1495 O O . ASN A 1 198 ? 21.188 -4.642 -18.049 1.00 82.06 198 ASN A O 1
ATOM 1499 N N . ALA A 1 199 ? 20.519 -6.786 -18.157 1.00 79.75 199 ALA A N 1
ATOM 1500 C CA . ALA A 1 199 ? 19.087 -6.499 -17.991 1.00 79.75 199 ALA A CA 1
ATOM 1501 C C . ALA A 1 199 ? 18.788 -5.646 -16.740 1.00 79.75 199 ALA A C 1
ATOM 1503 O O . ALA A 1 199 ? 17.922 -4.778 -16.767 1.00 79.75 199 ALA A O 1
ATOM 1504 N N . ASN A 1 200 ? 19.584 -5.820 -15.683 1.00 79.44 200 ASN A N 1
ATOM 1505 C CA . ASN A 1 200 ? 19.463 -5.099 -14.413 1.00 79.44 200 ASN A CA 1
ATOM 1506 C C . ASN A 1 200 ? 19.837 -3.607 -14.490 1.00 79.44 200 ASN A C 1
ATOM 1508 O O . ASN A 1 200 ? 19.516 -2.849 -13.576 1.00 79.44 200 ASN A O 1
ATOM 1512 N N . GLN A 1 201 ? 20.541 -3.189 -15.546 1.00 83.75 201 GLN A N 1
ATOM 1513 C CA . GLN A 1 201 ? 20.925 -1.792 -15.786 1.00 83.75 201 GLN A CA 1
ATOM 1514 C C . GLN A 1 201 ? 19.959 -1.073 -16.728 1.00 83.75 201 GLN A C 1
ATOM 1516 O O . GLN A 1 201 ? 20.040 0.143 -16.856 1.00 83.75 201 GLN A O 1
ATOM 1521 N N . ARG A 1 202 ? 19.047 -1.807 -17.373 1.00 87.94 202 ARG A N 1
ATOM 1522 C CA . ARG A 1 202 ? 18.078 -1.217 -18.291 1.00 87.94 202 ARG A CA 1
ATOM 1523 C C . ARG A 1 202 ? 17.075 -0.368 -17.527 1.00 87.94 202 ARG A C 1
ATOM 1525 O O . ARG A 1 202 ? 16.607 -0.759 -16.453 1.00 87.94 202 ARG A O 1
ATOM 1532 N N . ARG A 1 203 ? 16.715 0.763 -18.117 1.00 90.38 203 ARG A N 1
ATOM 1533 C CA . ARG A 1 203 ? 15.719 1.694 -17.590 1.00 90.38 203 ARG A CA 1
ATOM 1534 C C . ARG A 1 203 ? 14.382 1.504 -18.319 1.00 90.38 203 ARG A C 1
ATOM 1536 O O . ARG A 1 203 ? 14.326 1.734 -19.529 1.00 90.38 203 ARG A O 1
ATOM 1543 N N . PRO A 1 204 ? 13.321 1.015 -17.651 1.00 90.19 204 PRO A N 1
ATOM 1544 C CA . PRO A 1 204 ? 12.016 0.889 -18.291 1.00 90.19 204 PRO A CA 1
ATOM 1545 C C . PRO A 1 204 ? 11.424 2.278 -18.556 1.00 90.19 204 PRO A C 1
ATOM 1547 O O . PRO A 1 204 ? 11.324 3.101 -17.651 1.00 90.19 204 PRO A O 1
ATOM 1550 N N . SER A 1 205 ? 10.999 2.520 -19.795 1.00 87.38 205 SER A N 1
ATOM 1551 C CA . SER A 1 205 ? 10.385 3.777 -20.234 1.00 87.38 205 SER A CA 1
ATOM 1552 C C . SER A 1 205 ? 8.935 3.922 -19.769 1.00 87.38 205 SER A C 1
ATOM 1554 O O . SER A 1 205 ? 8.463 5.035 -19.566 1.00 87.38 205 SER A O 1
ATOM 1556 N N . VAL A 1 206 ? 8.218 2.809 -19.608 1.00 86.81 206 VAL A N 1
ATOM 1557 C CA . VAL A 1 206 ? 6.849 2.769 -19.075 1.00 86.81 206 VAL A CA 1
ATOM 1558 C C . VAL A 1 206 ? 6.714 1.519 -18.229 1.00 86.81 206 VAL A C 1
ATOM 1560 O O . VAL A 1 206 ? 7.120 0.453 -18.675 1.00 86.81 206 VAL A O 1
ATOM 1563 N N . TYR A 1 207 ? 6.163 1.626 -17.027 1.00 91.25 207 TYR A N 1
ATOM 1564 C CA . TYR A 1 207 ? 5.861 0.475 -16.177 1.00 91.25 207 TYR A CA 1
ATOM 1565 C C . TYR A 1 207 ? 4.739 0.819 -15.203 1.00 91.25 207 TYR A C 1
ATOM 1567 O O . TYR A 1 207 ? 4.527 1.982 -14.853 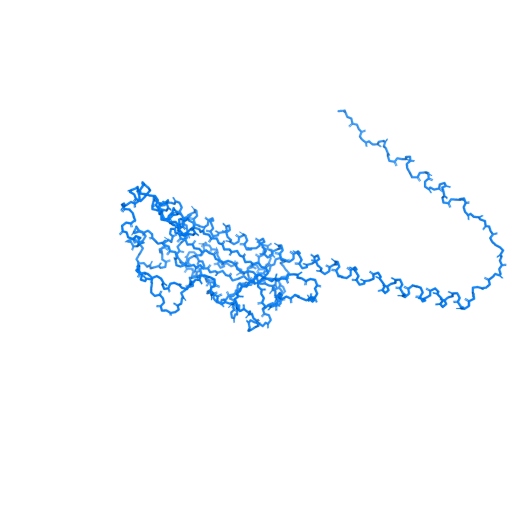1.00 91.25 207 TYR A O 1
ATOM 1575 N N . ARG A 1 208 ? 4.008 -0.191 -14.745 1.00 92.12 208 ARG A N 1
ATOM 1576 C CA . ARG A 1 208 ? 2.972 -0.029 -13.727 1.00 92.12 208 ARG A CA 1
ATOM 1577 C C . ARG A 1 208 ? 3.503 -0.493 -12.382 1.00 92.12 208 ARG A C 1
ATOM 1579 O O . ARG A 1 208 ? 3.972 -1.620 -12.250 1.00 92.12 208 ARG A O 1
ATOM 1586 N N . ALA A 1 209 ? 3.407 0.374 -11.381 1.00 94.38 209 ALA A N 1
ATOM 1587 C CA . ALA A 1 209 ? 3.787 0.079 -10.007 1.00 94.38 209 ALA A CA 1
ATOM 1588 C C . ALA A 1 209 ? 2.541 -0.091 -9.136 1.00 94.38 209 ALA A C 1
ATOM 1590 O O . ALA A 1 209 ? 1.555 0.640 -9.284 1.00 94.38 209 ALA A O 1
ATOM 1591 N N . VAL A 1 210 ? 2.602 -1.045 -8.209 1.00 95.75 210 VAL A N 1
ATOM 1592 C CA . VAL A 1 210 ? 1.571 -1.265 -7.199 1.00 95.75 210 VAL A CA 1
ATOM 1593 C C . VAL A 1 210 ? 2.180 -1.247 -5.814 1.00 95.75 210 VAL A C 1
ATOM 1595 O O . VAL A 1 210 ? 3.177 -1.913 -5.541 1.00 95.75 210 VAL A O 1
ATOM 1598 N N . VAL A 1 211 ? 1.526 -0.493 -4.936 1.00 96.44 211 VAL A N 1
ATOM 1599 C CA . VAL A 1 211 ? 1.847 -0.401 -3.517 1.00 96.44 211 VAL A CA 1
ATOM 1600 C C . VAL A 1 211 ? 0.635 -0.868 -2.728 1.00 96.44 211 VAL A C 1
ATOM 1602 O O . VAL A 1 211 ? -0.473 -0.359 -2.911 1.00 96.44 211 VAL A O 1
ATOM 1605 N N . ARG A 1 212 ? 0.835 -1.841 -1.843 1.00 97.12 212 ARG A N 1
ATOM 1606 C CA . ARG A 1 212 ? -0.176 -2.313 -0.895 1.00 97.12 212 ARG A CA 1
ATOM 1607 C C . ARG A 1 212 ? 0.351 -2.098 0.511 1.00 97.12 212 ARG A C 1
ATOM 1609 O O . ARG A 1 212 ? 1.458 -2.530 0.818 1.00 97.12 212 ARG A O 1
ATOM 1616 N N . VAL A 1 213 ? -0.446 -1.465 1.360 1.00 97.19 213 VAL A N 1
ATOM 1617 C CA . VAL A 1 213 ? -0.077 -1.197 2.752 1.00 97.19 213 VAL A CA 1
ATOM 1618 C C . VAL A 1 213 ? -1.001 -1.981 3.667 1.00 97.19 213 VAL A C 1
ATOM 1620 O O . VAL A 1 213 ? -2.216 -1.800 3.639 1.00 97.19 213 VAL A O 1
ATOM 1623 N N . TYR A 1 214 ? -0.425 -2.861 4.470 1.00 96.81 214 TYR A N 1
ATOM 1624 C CA . TYR A 1 214 ? -1.089 -3.720 5.439 1.00 96.81 214 TYR A CA 1
ATOM 1625 C C . TYR A 1 214 ? -0.912 -3.159 6.849 1.00 96.81 214 TYR A C 1
ATOM 1627 O O . TYR A 1 214 ? 0.066 -2.474 7.148 1.00 96.81 214 TYR A O 1
ATOM 1635 N N . SER A 1 215 ? -1.871 -3.460 7.722 1.00 95.56 215 SER A N 1
ATOM 1636 C CA . SER A 1 215 ? -1.751 -3.149 9.146 1.00 95.56 215 SER A CA 1
ATOM 1637 C C . SER A 1 215 ? -0.737 -4.074 9.825 1.00 95.56 215 SER A C 1
ATOM 1639 O O . SER A 1 215 ? -0.535 -5.202 9.377 1.00 95.56 215 SER A O 1
ATOM 1641 N N . ALA A 1 216 ? -0.183 -3.660 10.965 1.00 93.56 216 ALA A N 1
ATOM 1642 C CA . ALA A 1 216 ? 0.633 -4.537 11.807 1.00 93.56 216 ALA A CA 1
ATOM 1643 C C . ALA A 1 216 ? -0.053 -5.862 12.192 1.00 93.56 216 ALA A C 1
ATOM 1645 O O . ALA A 1 216 ? 0.588 -6.898 12.345 1.00 93.56 216 ALA A O 1
ATOM 1646 N N . VAL A 1 217 ? -1.385 -5.851 12.312 1.00 93.06 217 VAL A N 1
ATOM 1647 C CA . VAL A 1 217 ? -2.172 -7.035 12.686 1.00 93.06 217 VAL A CA 1
ATOM 1648 C C . VAL A 1 217 ? -2.097 -8.121 11.608 1.00 93.06 217 VAL A C 1
ATOM 1650 O O . VAL A 1 217 ? -2.116 -9.303 11.943 1.00 93.06 217 VAL A O 1
ATOM 1653 N N . ALA A 1 218 ? -1.969 -7.734 10.335 1.00 93.56 218 ALA A N 1
ATOM 1654 C CA . ALA A 1 218 ? -1.849 -8.655 9.204 1.00 93.56 218 ALA A CA 1
ATOM 1655 C C . ALA A 1 218 ? -0.556 -9.488 9.256 1.00 93.56 218 ALA A C 1
ATOM 1657 O O . ALA A 1 218 ? -0.554 -10.657 8.879 1.00 93.56 218 ALA A O 1
ATOM 1658 N N . ALA A 1 219 ? 0.528 -8.915 9.782 1.00 92.44 219 ALA A N 1
ATOM 1659 C CA . ALA A 1 219 ? 1.828 -9.577 9.842 1.00 92.44 219 ALA A CA 1
ATOM 1660 C C . ALA A 1 219 ? 1.914 -10.708 10.875 1.00 92.44 219 ALA A C 1
ATOM 1662 O O . ALA A 1 219 ? 2.812 -11.545 10.799 1.00 92.44 219 ALA A O 1
ATOM 1663 N N . ARG A 1 220 ? 0.958 -10.780 11.813 1.00 92.12 220 ARG A N 1
ATOM 1664 C CA . ARG A 1 220 ? 0.882 -11.869 12.800 1.00 92.12 220 ARG A CA 1
ATOM 1665 C C . ARG A 1 220 ? 0.661 -13.233 12.150 1.00 92.12 220 ARG A C 1
ATOM 1667 O O . ARG A 1 220 ? 1.044 -14.243 12.733 1.00 92.12 220 ARG A O 1
ATOM 1674 N N . ASP A 1 221 ? 0.021 -13.259 10.981 1.00 93.56 221 ASP A N 1
ATOM 1675 C CA . ASP A 1 221 ? -0.249 -14.481 10.232 1.00 93.56 221 ASP A CA 1
ATOM 1676 C C . ASP A 1 221 ? -0.412 -14.186 8.733 1.00 93.56 221 ASP A C 1
ATOM 1678 O O . ASP A 1 221 ? -1.521 -14.038 8.216 1.00 93.56 221 ASP A O 1
ATOM 1682 N N . TRP A 1 222 ? 0.713 -14.137 8.016 1.00 94.69 222 TRP A N 1
ATOM 1683 C CA . TRP A 1 222 ? 0.745 -13.962 6.559 1.00 94.69 222 TRP A CA 1
ATOM 1684 C C . TRP A 1 222 ? -0.083 -15.014 5.801 1.00 94.69 222 TRP A C 1
ATOM 1686 O O . TRP A 1 222 ? -0.564 -14.746 4.702 1.00 94.69 222 TRP A O 1
ATOM 1696 N N . GLY A 1 223 ? -0.296 -16.198 6.391 1.00 94.50 223 GLY A N 1
ATOM 1697 C CA . GLY A 1 223 ? -1.106 -17.266 5.802 1.00 94.50 223 GLY A CA 1
ATOM 1698 C C . GLY A 1 223 ? -2.606 -16.967 5.773 1.00 94.50 223 GLY A C 1
ATOM 1699 O O . GLY A 1 223 ? -3.343 -17.645 5.059 1.00 94.50 223 GLY A O 1
ATOM 1700 N N . ARG A 1 224 ? -3.070 -15.952 6.516 1.00 94.75 224 ARG A N 1
ATOM 1701 C CA . ARG A 1 224 ? -4.482 -15.533 6.545 1.00 94.75 224 ARG A CA 1
ATOM 1702 C C . ARG A 1 224 ? -4.850 -14.502 5.489 1.00 94.75 224 ARG A C 1
ATOM 1704 O O . ARG A 1 224 ? -6.033 -14.201 5.344 1.00 94.75 224 ARG A O 1
ATOM 1711 N N . LEU A 1 225 ? -3.877 -13.952 4.768 1.00 95.44 225 LEU A N 1
ATOM 1712 C CA . LEU A 1 225 ? -4.154 -12.957 3.740 1.00 95.44 225 LEU A CA 1
ATOM 1713 C C . LEU A 1 225 ? -4.888 -13.585 2.553 1.00 95.44 225 LEU A C 1
ATOM 1715 O O . LEU A 1 225 ? -4.546 -14.673 2.090 1.00 95.44 225 LEU A O 1
ATOM 1719 N N . VAL A 1 226 ? -5.912 -12.892 2.058 1.00 93.75 226 VAL A N 1
ATOM 1720 C CA . VAL A 1 226 ? -6.868 -13.459 1.097 1.00 93.75 226 VAL A CA 1
ATOM 1721 C C . VAL A 1 226 ? -6.607 -12.960 -0.327 1.00 93.75 226 VAL A C 1
ATOM 1723 O O . VAL A 1 226 ? -6.202 -11.819 -0.549 1.00 93.75 226 VAL A O 1
ATOM 1726 N N . THR A 1 227 ? -6.883 -13.824 -1.308 1.00 89.50 227 THR A N 1
ATOM 1727 C CA . THR A 1 227 ? -6.984 -13.486 -2.737 1.00 89.50 227 THR A CA 1
ATOM 1728 C C . THR A 1 227 ? -8.449 -13.584 -3.206 1.00 89.50 227 THR A C 1
ATOM 1730 O O . THR A 1 227 ? -9.164 -14.480 -2.754 1.00 89.50 227 THR A O 1
ATOM 1733 N N . PRO A 1 228 ? -8.935 -12.694 -4.096 1.00 89.88 228 PRO A N 1
ATOM 1734 C CA . PRO A 1 228 ? -8.225 -11.562 -4.690 1.00 89.88 228 PRO A CA 1
ATOM 1735 C C . PRO A 1 228 ? -7.940 -10.457 -3.664 1.00 89.88 228 PRO A C 1
ATOM 1737 O O . PRO A 1 228 ? -8.706 -10.243 -2.724 1.00 89.88 228 PRO A O 1
ATOM 1740 N N . VAL A 1 229 ? -6.823 -9.752 -3.851 1.00 91.38 229 VAL A N 1
ATOM 1741 C CA . VAL A 1 229 ? -6.396 -8.702 -2.922 1.00 91.38 229 VAL A CA 1
ATOM 1742 C C . VAL A 1 229 ? -7.238 -7.450 -3.151 1.00 91.38 229 VAL A C 1
ATOM 1744 O O . VAL A 1 229 ? -7.048 -6.727 -4.127 1.00 91.38 229 VAL A O 1
ATOM 1747 N N . VAL A 1 230 ? -8.170 -7.189 -2.238 1.00 93.56 230 VAL A N 1
ATOM 1748 C CA . VAL A 1 230 ? -9.013 -5.983 -2.220 1.00 93.56 230 VAL A CA 1
ATOM 1749 C C . VAL A 1 230 ? -8.702 -5.133 -0.987 1.00 93.56 230 VAL A C 1
ATOM 1751 O O . VAL A 1 230 ? -8.234 -5.683 0.004 1.00 93.56 230 VAL A O 1
ATOM 1754 N N . PRO A 1 231 ? -8.943 -3.810 -0.997 1.00 92.31 231 PRO A N 1
ATOM 1755 C CA . PRO A 1 231 ? -8.755 -2.990 0.195 1.00 92.31 231 PRO A CA 1
ATOM 1756 C C . PRO A 1 231 ? -9.668 -3.434 1.349 1.00 92.31 231 PRO A C 1
ATOM 1758 O O . PRO A 1 231 ? -10.814 -3.841 1.138 1.00 92.31 231 PRO A O 1
ATOM 1761 N N . ALA A 1 232 ? -9.178 -3.322 2.582 1.00 91.06 232 ALA A N 1
ATOM 1762 C CA . ALA A 1 232 ? -9.918 -3.674 3.781 1.00 91.06 232 ALA A CA 1
ATOM 1763 C C . ALA A 1 232 ? -11.171 -2.796 3.926 1.00 91.06 232 ALA A C 1
ATOM 1765 O O . ALA A 1 232 ? -11.109 -1.567 3.947 1.00 91.06 232 ALA A O 1
ATOM 1766 N N . SER A 1 233 ? -12.327 -3.439 4.088 1.00 86.88 233 SER A N 1
ATOM 1767 C CA . SER A 1 233 ? -13.567 -2.744 4.427 1.00 86.88 233 SER A CA 1
ATOM 1768 C C . SER A 1 233 ? -13.553 -2.345 5.904 1.00 86.88 233 SER A C 1
ATOM 1770 O O . SER A 1 233 ? -13.473 -3.203 6.786 1.00 86.88 233 SER A O 1
ATOM 1772 N N . LEU A 1 234 ? -13.667 -1.045 6.182 1.00 79.12 234 LEU A N 1
ATOM 1773 C CA . LEU A 1 234 ? -13.729 -0.476 7.537 1.00 79.12 234 LEU A CA 1
ATOM 1774 C C . LEU A 1 234 ? -15.168 -0.436 8.085 1.00 79.12 234 LEU A C 1
ATOM 1776 O O . LEU A 1 234 ? -15.565 0.500 8.779 1.00 79.12 234 LEU A O 1
ATOM 1780 N N . GLN A 1 235 ? -15.999 -1.417 7.724 1.00 80.69 235 GLN A N 1
ATOM 1781 C CA . GLN A 1 235 ? -17.384 -1.457 8.186 1.00 80.69 235 GLN A CA 1
ATOM 1782 C C . GLN A 1 235 ? -17.469 -1.736 9.695 1.00 80.69 235 GLN A C 1
ATOM 1784 O O . GLN A 1 235 ? -16.851 -2.651 10.232 1.00 80.69 235 GLN A O 1
ATOM 1789 N N . LEU A 1 236 ? -18.316 -0.942 10.350 1.00 66.56 236 LEU A N 1
ATOM 1790 C CA . LEU A 1 236 ? -18.421 -0.707 11.795 1.00 66.56 236 LEU A CA 1
ATOM 1791 C C . LEU A 1 236 ? -18.710 -1.943 12.676 1.00 66.56 236 LEU A C 1
ATOM 1793 O O . LEU A 1 236 ? -18.624 -1.850 13.896 1.00 66.56 236 LEU A O 1
ATOM 1797 N N . THR A 1 237 ? -19.091 -3.087 12.099 1.00 61.97 237 THR A N 1
ATOM 1798 C CA . THR A 1 237 ? -19.625 -4.248 12.843 1.00 61.97 237 THR A CA 1
ATOM 1799 C C . THR A 1 237 ? -18.618 -5.367 13.103 1.00 61.97 237 THR A C 1
ATOM 1801 O O . THR A 1 237 ? -18.941 -6.318 13.812 1.00 61.97 237 THR A O 1
ATOM 1804 N N . ARG A 1 238 ? -17.394 -5.272 12.577 1.00 63.78 238 ARG A N 1
ATOM 1805 C CA . ARG A 1 238 ? -16.314 -6.234 12.840 1.00 63.78 238 ARG A CA 1
ATOM 1806 C C . ARG A 1 238 ? -15.224 -5.496 13.611 1.00 63.78 238 ARG A C 1
ATOM 1808 O O . ARG A 1 238 ? -14.626 -4.585 13.059 1.00 63.78 238 ARG A O 1
ATOM 1815 N N . GLY A 1 239 ? -14.998 -5.835 14.883 1.00 66.50 239 GLY A N 1
ATOM 1816 C CA . GLY A 1 239 ? -14.152 -5.056 15.807 1.00 66.50 239 GLY A CA 1
ATOM 1817 C C . GLY A 1 239 ? -12.796 -4.613 15.234 1.00 66.50 239 GLY A C 1
ATOM 1818 O O . GLY A 1 239 ? -12.491 -3.425 15.252 1.00 66.50 239 GLY A O 1
ATOM 1819 N N . GLU A 1 240 ? -12.030 -5.539 14.655 1.00 67.94 240 GLU A N 1
ATOM 1820 C CA . GLU A 1 240 ? -10.762 -5.260 13.948 1.00 67.94 240 GLU A CA 1
ATOM 1821 C C . GLU A 1 240 ? -10.920 -5.240 12.413 1.00 67.94 240 GLU A C 1
ATOM 1823 O O . GLU A 1 240 ? -9.948 -5.152 11.662 1.00 67.94 240 GLU A O 1
ATOM 1828 N N . GLY A 1 241 ? -12.159 -5.291 11.921 1.00 74.31 241 GLY A N 1
ATOM 1829 C CA . GLY A 1 241 ? -12.470 -5.363 10.498 1.00 74.31 241 GLY A CA 1
ATOM 1830 C C . GLY A 1 241 ? -11.867 -6.598 9.834 1.00 74.31 241 GLY A C 1
ATOM 1831 O O . GLY A 1 241 ? -11.619 -7.617 10.474 1.00 74.31 241 GLY A O 1
ATOM 1832 N N . ASN A 1 242 ? -11.592 -6.477 8.537 1.00 88.12 242 ASN A N 1
ATOM 1833 C CA . ASN A 1 242 ? -10.766 -7.442 7.817 1.00 88.12 242 ASN A CA 1
ATOM 1834 C C . ASN A 1 242 ? -9.310 -6.931 7.677 1.00 88.12 242 ASN A C 1
ATOM 1836 O O . ASN A 1 242 ? -8.621 -7.274 6.721 1.00 88.12 242 ASN A O 1
ATOM 1840 N N . GLN A 1 243 ? -8.835 -6.076 8.597 1.00 91.12 243 GLN A N 1
ATOM 1841 C CA . GLN A 1 243 ? -7.510 -5.430 8.507 1.00 91.12 243 GLN A CA 1
ATOM 1842 C C . GLN A 1 243 ? -6.337 -6.405 8.688 1.00 91.12 243 GLN A C 1
ATOM 1844 O O . GLN A 1 243 ? -5.202 -6.066 8.354 1.00 91.12 243 GLN A O 1
ATOM 1849 N N . GLY A 1 244 ? -6.609 -7.592 9.239 1.00 93.00 244 GLY A N 1
ATOM 1850 C CA . GLY A 1 244 ? -5.653 -8.695 9.327 1.00 93.00 244 GLY A CA 1
ATOM 1851 C C . GLY A 1 244 ? -5.617 -9.597 8.089 1.00 93.00 244 GLY A C 1
ATOM 1852 O O . GLY A 1 244 ? -4.766 -10.469 8.025 1.00 93.00 244 GLY A O 1
ATOM 1853 N N . GLU A 1 245 ? -6.530 -9.415 7.130 1.00 94.81 245 GLU A N 1
ATOM 1854 C CA . GLU A 1 245 ? -6.664 -10.278 5.940 1.00 94.81 245 GLU A CA 1
ATOM 1855 C C . GLU A 1 245 ? -6.444 -9.511 4.627 1.00 94.81 245 GLU A C 1
ATOM 1857 O O . GLU A 1 245 ? -6.076 -10.101 3.612 1.00 94.81 245 GLU A O 1
ATOM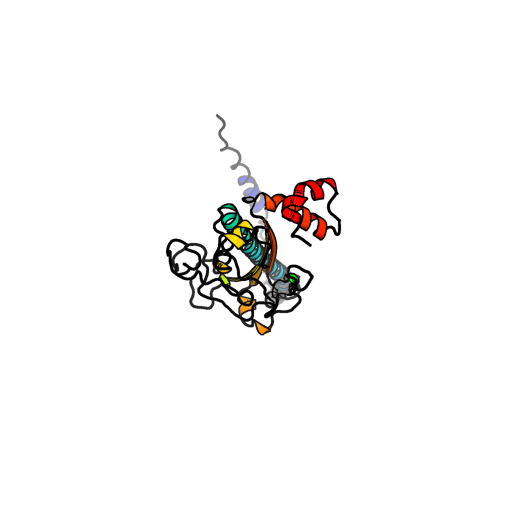 1862 N N . TYR A 1 246 ? -6.652 -8.191 4.648 1.00 95.62 246 TYR A N 1
ATOM 1863 C CA . TYR A 1 246 ? -6.610 -7.315 3.481 1.00 95.62 246 TYR A CA 1
ATOM 1864 C C . TYR A 1 246 ? -5.764 -6.064 3.755 1.00 95.62 246 TYR A C 1
ATOM 1866 O O . TYR A 1 246 ? -5.721 -5.588 4.895 1.00 95.62 246 TYR A O 1
ATOM 1874 N N . PRO A 1 247 ? -5.122 -5.483 2.726 1.00 96.56 247 PRO A N 1
ATOM 1875 C CA . PRO A 1 247 ? -4.392 -4.229 2.870 1.00 96.56 247 PRO A CA 1
ATOM 1876 C C . PRO A 1 247 ? -5.338 -3.069 3.202 1.00 96.56 247 PRO A C 1
ATOM 1878 O O . PRO A 1 247 ? -6.446 -2.981 2.682 1.00 96.56 247 PRO A O 1
ATOM 1881 N N . LEU A 1 248 ? -4.884 -2.138 4.036 1.00 96.38 248 LEU A N 1
ATOM 1882 C CA . LEU A 1 248 ? -5.594 -0.898 4.356 1.00 96.38 248 LEU A CA 1
ATOM 1883 C C . LEU A 1 248 ? -5.663 0.056 3.158 1.00 96.38 248 LEU A C 1
ATOM 1885 O O . LEU A 1 248 ? -6.658 0.757 2.992 1.00 96.38 248 LEU A O 1
ATOM 1889 N N . ALA A 1 249 ? -4.619 0.070 2.328 1.00 96.62 249 ALA A N 1
ATOM 1890 C CA . ALA A 1 249 ? -4.541 0.892 1.129 1.00 96.62 249 ALA A CA 1
ATOM 1891 C C . ALA A 1 249 ? -3.914 0.107 -0.028 1.00 96.62 249 ALA A C 1
ATOM 1893 O O . ALA A 1 249 ? -2.980 -0.672 0.167 1.00 96.62 249 ALA A O 1
ATOM 1894 N N . ILE A 1 250 ? -4.427 0.336 -1.237 1.00 95.94 250 ILE A N 1
ATOM 1895 C CA . ILE A 1 250 ? -3.854 -0.165 -2.487 1.00 95.94 250 ILE A CA 1
ATOM 1896 C C . ILE A 1 250 ? -3.756 1.015 -3.448 1.00 95.94 250 ILE A C 1
ATOM 1898 O O . ILE A 1 250 ? -4.759 1.673 -3.720 1.00 95.94 250 ILE A O 1
ATOM 1902 N N . MET A 1 251 ? -2.564 1.255 -3.982 1.00 96.00 251 MET A N 1
ATOM 1903 C CA . MET A 1 251 ? -2.332 2.208 -5.060 1.00 96.00 251 MET A CA 1
ATOM 1904 C C . MET A 1 251 ? -1.765 1.490 -6.269 1.00 96.00 251 MET A C 1
ATOM 1906 O O . MET A 1 251 ? -0.864 0.666 -6.149 1.00 96.00 251 MET A O 1
ATOM 1910 N N . ASN A 1 252 ? -2.300 1.827 -7.434 1.00 94.38 252 ASN A N 1
ATOM 1911 C CA . ASN A 1 252 ? -1.829 1.364 -8.727 1.00 94.38 252 ASN A CA 1
ATOM 1912 C C . ASN A 1 252 ? -1.587 2.603 -9.582 1.00 94.38 252 ASN A C 1
ATOM 1914 O O . ASN A 1 252 ? -2.479 3.441 -9.714 1.00 94.38 252 ASN A O 1
ATOM 1918 N N . THR A 1 253 ? -0.385 2.727 -10.130 1.00 94.88 253 THR A N 1
ATOM 1919 C CA . THR A 1 253 ? -0.006 3.876 -10.946 1.00 94.88 253 THR A CA 1
ATOM 1920 C C . THR A 1 253 ? 0.785 3.438 -12.168 1.00 94.88 253 THR A C 1
ATOM 1922 O O . THR A 1 253 ? 1.574 2.493 -12.109 1.00 94.88 253 THR A O 1
ATOM 1925 N N . LEU A 1 254 ? 0.579 4.143 -13.277 1.00 92.31 254 LEU A N 1
ATOM 1926 C CA . LEU A 1 254 ? 1.414 4.045 -14.465 1.00 92.31 254 LEU A CA 1
ATOM 1927 C C . LEU A 1 254 ? 2.520 5.094 -14.353 1.00 92.31 254 LEU A C 1
ATOM 1929 O O . LEU A 1 254 ? 2.241 6.285 -14.212 1.00 92.31 254 LEU A O 1
ATOM 1933 N N . ILE A 1 255 ? 3.769 4.654 -14.423 1.00 93.25 255 ILE A N 1
ATOM 1934 C CA . ILE A 1 255 ? 4.939 5.522 -14.404 1.00 93.25 255 ILE A CA 1
ATOM 1935 C C . ILE A 1 255 ? 5.531 5.543 -15.809 1.00 93.25 255 ILE A C 1
ATOM 1937 O O . ILE A 1 255 ? 5.772 4.498 -16.411 1.00 93.25 255 ILE A O 1
ATOM 1941 N N . VAL A 1 256 ? 5.741 6.751 -16.327 1.00 90.88 256 VAL A N 1
ATOM 1942 C CA . VAL A 1 256 ? 6.278 7.010 -17.665 1.00 90.88 256 VAL A CA 1
ATOM 1943 C C . VAL A 1 256 ? 7.525 7.872 -17.519 1.00 90.88 256 VAL A C 1
ATOM 1945 O O . VAL A 1 256 ? 7.476 8.933 -16.895 1.00 90.88 256 VAL A O 1
ATOM 1948 N N . ASP A 1 257 ? 8.630 7.435 -18.111 1.00 89.88 257 ASP A N 1
ATOM 1949 C CA . ASP A 1 257 ? 9.825 8.252 -18.288 1.00 89.88 257 ASP A CA 1
ATOM 1950 C C . ASP A 1 257 ? 9.682 9.118 -19.545 1.00 89.88 257 ASP A C 1
ATOM 1952 O O . ASP A 1 257 ? 9.727 8.620 -20.669 1.00 89.88 257 ASP A O 1
ATOM 1956 N N . SER A 1 258 ? 9.545 10.432 -19.366 1.00 79.12 258 SER A N 1
ATOM 1957 C CA . SER A 1 258 ? 9.454 11.396 -20.469 1.00 79.12 258 SER A CA 1
ATOM 1958 C C . SER A 1 258 ? 10.789 11.671 -21.174 1.00 79.12 258 SER A C 1
ATOM 1960 O O . SER A 1 258 ? 10.817 12.417 -22.152 1.00 79.12 258 SER A O 1
ATOM 1962 N N . GLY A 1 259 ? 11.906 11.130 -20.676 1.00 71.81 259 GLY A N 1
ATOM 1963 C CA . GLY A 1 259 ? 13.248 11.395 -21.201 1.00 71.81 259 GLY A CA 1
ATOM 1964 C C . GLY A 1 259 ? 13.528 10.812 -22.590 1.00 71.81 259 GLY A C 1
ATOM 1965 O O . GLY A 1 259 ? 14.518 11.184 -23.219 1.00 71.81 259 GLY A O 1
ATOM 1966 N N . THR A 1 260 ? 12.666 9.926 -23.096 1.00 64.62 260 THR A N 1
ATOM 1967 C CA . THR A 1 260 ? 12.829 9.266 -24.400 1.00 64.62 260 THR A CA 1
ATOM 1968 C C . THR A 1 260 ? 11.716 9.684 -25.362 1.00 64.62 260 THR A C 1
ATOM 1970 O O . THR A 1 260 ? 10.548 9.734 -24.983 1.00 64.62 260 THR A O 1
ATOM 1973 N N . SER A 1 261 ? 12.042 9.996 -26.623 1.00 59.56 261 SER A N 1
ATOM 1974 C CA . SER A 1 261 ? 11.047 10.373 -27.649 1.00 59.56 261 SER A CA 1
ATOM 1975 C C . SER A 1 261 ? 9.966 9.300 -27.850 1.00 59.56 261 SER A C 1
ATOM 1977 O O . SER A 1 261 ? 8.801 9.628 -28.089 1.00 59.56 261 SER A O 1
ATOM 1979 N N . THR A 1 262 ? 10.338 8.036 -27.639 1.00 64.12 262 THR A N 1
ATOM 1980 C CA . THR A 1 262 ? 9.472 6.851 -27.685 1.00 64.12 262 THR A CA 1
ATOM 1981 C C . THR A 1 262 ? 8.367 6.863 -26.619 1.00 64.12 262 THR A C 1
ATOM 1983 O O . THR A 1 262 ? 7.282 6.334 -26.857 1.00 64.12 262 THR A O 1
ATOM 1986 N N . SER A 1 263 ? 8.579 7.521 -25.472 1.00 64.56 263 SER A N 1
ATOM 1987 C CA . SER A 1 263 ? 7.625 7.546 -24.347 1.00 64.56 263 SER A CA 1
ATOM 1988 C C . SER A 1 263 ? 6.257 8.142 -24.699 1.00 64.56 263 SER A C 1
ATOM 1990 O O . SER A 1 263 ? 5.223 7.681 -24.206 1.00 64.56 263 SER A O 1
ATOM 1992 N N . SER A 1 264 ? 6.226 9.133 -25.595 1.00 68.81 264 SER A N 1
ATOM 1993 C CA . SER A 1 264 ? 4.994 9.812 -26.009 1.00 68.81 264 SER A CA 1
ATOM 1994 C C . SER A 1 264 ? 4.056 8.891 -26.801 1.00 68.81 264 SER A C 1
ATOM 1996 O O . SER A 1 264 ? 2.847 8.880 -26.565 1.00 68.81 264 SER A O 1
ATOM 1998 N N . CYS A 1 265 ? 4.618 8.053 -27.670 1.00 72.69 265 CYS A N 1
ATOM 1999 C CA . CYS A 1 265 ? 3.882 7.079 -28.471 1.00 72.69 265 CYS A CA 1
ATOM 2000 C C . CYS A 1 265 ? 3.420 5.876 -27.644 1.00 72.69 265 CYS A C 1
ATOM 2002 O O . CYS A 1 265 ? 2.268 5.455 -27.758 1.00 72.69 265 CYS A O 1
ATOM 2004 N N . THR A 1 266 ? 4.276 5.377 -26.751 1.00 68.75 266 THR A N 1
ATOM 2005 C CA . THR A 1 266 ? 3.929 4.278 -25.840 1.00 68.75 266 THR A CA 1
ATOM 2006 C C . THR A 1 266 ? 2.797 4.675 -24.887 1.00 68.75 266 THR A C 1
ATOM 2008 O O . THR A 1 266 ? 1.861 3.905 -24.675 1.00 68.75 266 THR A O 1
ATOM 2011 N N . THR A 1 267 ? 2.809 5.911 -24.375 1.00 71.62 267 THR A N 1
ATOM 2012 C CA . THR A 1 267 ? 1.734 6.427 -23.506 1.00 71.62 267 THR A CA 1
ATOM 2013 C C . THR A 1 267 ? 0.390 6.489 -24.232 1.00 71.62 267 THR A C 1
ATOM 2015 O O . THR A 1 267 ? -0.633 6.067 -23.685 1.00 71.62 267 THR A O 1
ATOM 2018 N N . LEU A 1 268 ? 0.379 6.979 -25.478 1.00 74.12 268 LEU A N 1
ATOM 2019 C CA . LEU A 1 268 ? -0.829 7.014 -26.305 1.00 74.12 268 LEU A CA 1
ATOM 2020 C C . LEU A 1 268 ? -1.375 5.602 -26.554 1.00 74.12 268 LEU A C 1
ATOM 2022 O O . LEU A 1 268 ? -2.581 5.392 -26.426 1.00 74.12 268 LEU A O 1
ATOM 2026 N N . TYR A 1 269 ? -0.501 4.633 -26.843 1.00 73.56 269 TYR A N 1
ATOM 2027 C CA . TYR A 1 269 ? -0.889 3.236 -27.050 1.00 73.56 269 TYR A CA 1
ATOM 2028 C C . TYR A 1 269 ? -1.536 2.618 -25.805 1.00 73.56 269 TYR A C 1
ATOM 2030 O O . TYR A 1 269 ? -2.635 2.072 -25.897 1.00 73.56 269 TYR A O 1
ATOM 2038 N N . HIS A 1 270 ? -0.912 2.747 -24.629 1.00 70.94 270 HIS A N 1
ATOM 2039 C CA . HIS A 1 270 ? -1.485 2.204 -23.392 1.00 70.94 270 HIS A CA 1
ATOM 2040 C C . HIS A 1 270 ? -2.816 2.866 -23.028 1.00 70.94 270 HIS A C 1
ATOM 2042 O O . HIS A 1 270 ? -3.752 2.175 -22.632 1.00 70.94 270 HIS A O 1
ATOM 2048 N N . THR A 1 271 ? -2.932 4.181 -23.228 1.00 78.31 271 THR A N 1
ATOM 2049 C CA . THR A 1 271 ? -4.190 4.905 -22.987 1.00 78.31 271 THR A CA 1
ATOM 2050 C C . THR A 1 271 ? -5.307 4.414 -23.914 1.00 78.31 271 THR A C 1
ATOM 2052 O O . THR A 1 271 ? -6.460 4.315 -23.495 1.00 78.31 271 THR A O 1
ATOM 2055 N N . ALA A 1 272 ? -4.983 4.096 -25.172 1.00 76.81 272 ALA A N 1
ATOM 2056 C CA . ALA A 1 272 ? -5.936 3.540 -26.127 1.00 76.81 272 ALA A CA 1
ATOM 2057 C C . ALA A 1 272 ? -6.349 2.106 -25.744 1.00 76.81 272 ALA A C 1
ATOM 2059 O O . ALA A 1 272 ? -7.542 1.801 -25.722 1.00 76.81 272 ALA A O 1
ATOM 2060 N N . GLN A 1 273 ? -5.395 1.258 -25.339 1.00 75.75 273 GLN A N 1
ATOM 2061 C CA . GLN A 1 273 ? -5.691 -0.099 -24.868 1.00 75.75 273 GLN A CA 1
ATOM 2062 C C . GLN A 1 273 ? -6.584 -0.126 -23.624 1.00 75.75 273 GLN A C 1
ATOM 2064 O O . GLN A 1 273 ? -7.527 -0.912 -23.586 1.00 75.75 273 GLN A O 1
ATOM 2069 N N . GLU A 1 274 ? -6.341 0.736 -22.631 1.00 73.25 274 GLU A N 1
ATOM 2070 C CA . GLU A 1 274 ? -7.196 0.812 -21.434 1.00 73.25 274 GLU A CA 1
ATOM 2071 C C . GLU A 1 274 ? -8.651 1.161 -21.776 1.00 73.25 274 GLU A C 1
ATOM 2073 O O . GLU A 1 274 ? -9.575 0.729 -21.086 1.00 73.25 274 GLU A O 1
ATOM 2078 N N . LYS A 1 275 ? -8.868 1.909 -22.862 1.00 82.62 275 LYS A N 1
ATOM 2079 C CA . LYS A 1 275 ? -10.203 2.251 -23.368 1.00 82.62 275 LYS A CA 1
ATOM 2080 C C . LYS A 1 275 ? -10.786 1.208 -24.325 1.00 82.62 275 LYS A C 1
ATOM 2082 O O . LYS A 1 275 ? -11.941 1.340 -24.719 1.00 82.62 275 LYS A O 1
ATOM 2087 N N . GLY A 1 276 ? -10.016 0.187 -24.706 1.00 81.50 276 GLY A N 1
ATOM 2088 C CA . GLY A 1 276 ? -10.395 -0.762 -25.755 1.00 81.50 276 GLY A CA 1
ATOM 2089 C C . GLY A 1 276 ? -10.479 -0.125 -27.149 1.00 81.50 276 GLY A C 1
ATOM 2090 O O . GLY A 1 276 ? -11.207 -0.620 -28.008 1.00 81.50 276 GLY A O 1
ATOM 2091 N N . GLU A 1 277 ? -9.770 0.981 -27.375 1.00 85.56 277 GLU A N 1
ATOM 2092 C CA . GLU A 1 277 ? -9.764 1.735 -28.629 1.00 85.56 277 GLU A CA 1
ATOM 2093 C C . GLU A 1 277 ? -8.490 1.439 -29.438 1.00 85.56 277 GLU A C 1
ATOM 2095 O O . GLU A 1 277 ? -7.406 1.236 -28.892 1.00 85.56 277 GLU A O 1
ATOM 2100 N N . THR A 1 278 ? -8.595 1.447 -30.768 1.00 79.00 278 THR A N 1
ATOM 2101 C CA . THR A 1 278 ? -7.421 1.433 -31.654 1.00 79.00 278 THR A CA 1
ATOM 2102 C C . THR A 1 278 ? -6.892 2.851 -31.847 1.00 79.00 278 THR A C 1
ATOM 2104 O O . THR A 1 278 ? -7.686 3.770 -32.056 1.00 79.00 278 THR A O 1
ATOM 2107 N N . LEU A 1 279 ? -5.567 3.032 -31.866 1.00 73.12 279 LEU A N 1
ATOM 2108 C CA . LEU A 1 279 ? -4.952 4.337 -32.126 1.00 73.12 279 LEU A CA 1
ATOM 2109 C C . LEU A 1 279 ? -5.424 4.946 -33.466 1.00 73.12 279 LEU A C 1
ATOM 2111 O O . LEU A 1 279 ? -5.450 4.238 -34.481 1.00 73.12 279 LEU A O 1
ATOM 2115 N N . PRO A 1 280 ? -5.739 6.255 -33.515 1.00 79.06 280 PRO A N 1
ATOM 2116 C CA . PRO A 1 280 ? -6.039 6.954 -34.761 1.00 79.06 280 PRO A CA 1
ATOM 2117 C C . PRO A 1 280 ? -4.895 6.825 -35.777 1.00 79.06 280 PRO A C 1
ATOM 2119 O O . PRO A 1 280 ? -3.720 6.908 -35.421 1.00 79.06 280 PRO A O 1
ATOM 2122 N N . ASN A 1 281 ? -5.221 6.685 -37.068 1.00 75.44 281 ASN A N 1
ATOM 2123 C CA . ASN A 1 281 ? -4.221 6.495 -38.132 1.00 75.44 281 ASN A CA 1
ATOM 2124 C C . ASN A 1 281 ? -3.131 7.586 -38.159 1.00 75.44 281 ASN A C 1
ATOM 2126 O O . ASN A 1 281 ? -1.975 7.274 -38.425 1.00 75.44 281 ASN A O 1
ATOM 2130 N N . ALA A 1 282 ? -3.483 8.840 -37.854 1.00 72.88 282 ALA A N 1
ATOM 2131 C CA . ALA A 1 282 ? -2.539 9.959 -37.830 1.00 72.88 282 ALA A CA 1
ATOM 2132 C C . ALA A 1 282 ? -1.479 9.822 -36.719 1.00 72.88 282 ALA A C 1
ATOM 2134 O O . ALA A 1 282 ? -0.302 10.096 -36.951 1.00 72.88 282 ALA A O 1
ATOM 2135 N N . ASP A 1 283 ? -1.878 9.344 -35.539 1.00 72.56 283 ASP A N 1
ATOM 2136 C CA . ASP A 1 283 ? -0.956 9.083 -34.430 1.00 72.56 283 ASP A CA 1
ATOM 2137 C C . ASP A 1 283 ? -0.141 7.817 -34.687 1.00 72.56 283 ASP A C 1
ATOM 2139 O O . ASP A 1 283 ? 1.057 7.777 -34.416 1.00 72.56 283 ASP A O 1
ATOM 2143 N N . ARG A 1 284 ? -0.755 6.809 -35.319 1.00 70.62 284 ARG A N 1
ATOM 2144 C CA . ARG A 1 284 ? -0.054 5.601 -35.759 1.00 70.62 284 ARG A CA 1
ATOM 2145 C C . ARG A 1 284 ? 1.072 5.920 -36.742 1.00 70.62 284 ARG A C 1
ATOM 2147 O O . ARG A 1 284 ? 2.146 5.347 -36.616 1.00 70.62 284 ARG A O 1
ATOM 2154 N N . ASP A 1 285 ? 0.852 6.831 -37.692 1.00 73.31 285 ASP A N 1
ATOM 2155 C CA . ASP A 1 285 ? 1.883 7.249 -38.650 1.00 73.31 285 ASP A CA 1
ATOM 2156 C C . ASP A 1 285 ? 2.987 8.088 -37.990 1.00 73.31 285 ASP A C 1
ATOM 2158 O O . ASP A 1 285 ? 4.163 7.905 -38.306 1.00 73.31 285 ASP A O 1
ATOM 2162 N N . ARG A 1 286 ? 2.638 8.942 -37.018 1.00 71.81 286 ARG A N 1
ATOM 2163 C CA . ARG A 1 286 ? 3.614 9.703 -36.219 1.00 71.81 286 ARG A CA 1
ATOM 2164 C C . ARG A 1 286 ? 4.509 8.795 -35.382 1.00 71.81 286 ARG A C 1
ATOM 2166 O O . ARG A 1 286 ? 5.689 9.080 -35.213 1.00 71.81 286 ARG A O 1
ATOM 2173 N N . CYS A 1 287 ? 3.942 7.700 -34.900 1.00 70.00 287 CYS A N 1
ATOM 2174 C CA . CYS A 1 287 ? 4.635 6.732 -34.077 1.00 70.00 287 CYS A CA 1
ATOM 2175 C C . CYS A 1 287 ? 5.248 5.579 -34.884 1.00 70.00 287 CYS A C 1
ATOM 2177 O O . CYS A 1 287 ? 5.942 4.748 -34.323 1.00 70.00 287 CYS A O 1
ATOM 2179 N N . ARG A 1 288 ? 5.062 5.518 -36.207 1.00 65.44 288 ARG A N 1
ATOM 2180 C CA . ARG A 1 288 ? 5.408 4.358 -37.052 1.00 65.44 288 ARG A CA 1
ATOM 2181 C C . ARG A 1 288 ? 6.899 4.018 -37.112 1.00 65.44 288 ARG A C 1
ATOM 2183 O O . ARG A 1 288 ? 7.231 2.870 -37.384 1.00 65.44 288 ARG A O 1
ATOM 2190 N N . GLY A 1 289 ? 7.774 4.998 -36.872 1.00 63.84 289 GLY A N 1
ATOM 2191 C CA . GLY A 1 289 ? 9.223 4.783 -36.764 1.00 63.84 289 GLY A CA 1
ATOM 2192 C C . GLY A 1 289 ? 9.634 4.058 -35.479 1.00 63.84 289 GLY A C 1
ATOM 2193 O O . GLY A 1 289 ? 10.590 3.293 -35.505 1.00 63.84 289 GLY A O 1
ATOM 2194 N N . ASP A 1 290 ? 8.850 4.237 -34.412 1.00 55.72 290 ASP A N 1
ATOM 2195 C CA . ASP A 1 290 ? 9.111 3.701 -33.071 1.00 55.72 290 ASP A CA 1
ATOM 2196 C C . ASP A 1 290 ? 8.174 2.517 -32.723 1.00 55.72 290 ASP A C 1
ATOM 2198 O O . ASP A 1 290 ? 8.488 1.687 -31.880 1.00 55.72 290 ASP A O 1
ATOM 2202 N N . VAL A 1 291 ? 7.016 2.411 -33.390 1.00 50.81 291 VAL A N 1
ATOM 2203 C CA . VAL A 1 291 ? 5.928 1.440 -33.129 1.00 50.81 291 VAL A CA 1
ATOM 2204 C C . VAL A 1 291 ? 6.009 0.204 -34.019 1.00 50.81 291 VAL A C 1
ATOM 2206 O O . VAL A 1 291 ? 5.287 -0.755 -33.784 1.00 50.81 291 VAL A O 1
ATOM 2209 N N . ALA A 1 292 ? 6.918 0.145 -34.998 1.00 50.56 292 ALA A N 1
ATOM 2210 C CA . ALA A 1 292 ? 7.120 -1.070 -35.800 1.00 50.56 292 ALA A CA 1
ATOM 2211 C C . ALA A 1 292 ? 7.535 -2.310 -34.967 1.00 50.56 292 ALA A C 1
ATOM 2213 O O . ALA A 1 292 ? 7.592 -3.409 -35.515 1.00 50.56 292 ALA A O 1
ATOM 2214 N N . GLN A 1 293 ? 7.804 -2.141 -33.665 1.00 49.22 293 GLN A N 1
ATOM 2215 C CA . GLN A 1 293 ? 8.106 -3.207 -32.707 1.00 49.22 293 GLN A CA 1
ATOM 2216 C C . GLN A 1 293 ? 7.109 -3.322 -31.537 1.00 49.22 293 GLN A C 1
ATOM 2218 O O . GLN A 1 293 ? 7.299 -4.170 -30.670 1.00 49.22 293 GLN A O 1
ATOM 2223 N N . ILE A 1 294 ? 6.042 -2.514 -31.502 1.00 45.09 294 ILE A N 1
ATOM 2224 C CA . ILE A 1 294 ? 4.916 -2.744 -30.586 1.00 45.09 294 ILE A CA 1
ATOM 2225 C C . ILE A 1 294 ? 3.864 -3.529 -31.387 1.00 45.09 294 ILE A C 1
ATOM 2227 O O . ILE A 1 294 ? 3.375 -2.987 -32.382 1.00 45.09 294 ILE A O 1
ATOM 2231 N N . PRO A 1 295 ? 3.565 -4.792 -31.030 1.00 46.75 295 PRO A N 1
ATOM 2232 C CA . PRO A 1 295 ? 2.629 -5.629 -31.782 1.00 46.75 295 PRO A CA 1
ATOM 2233 C C . PRO A 1 295 ? 1.201 -5.058 -31.836 1.00 46.75 295 PRO A C 1
ATOM 2235 O O . PRO A 1 295 ? 0.741 -4.410 -30.859 1.00 46.75 295 PRO A O 1
#

pLDDT: mean 78.38, std 16.51, range [40.75, 97.88]